Protein AF-A0A2N6BL43-F1 (afdb_monomer)

Sequence (222 aa):
MPKEDKMIKHYTSLVFAILLALLFSATPQLSNAADPIKLGAPLSTAFLYGWDAERGIKLAVEEINAAGGVNVAGEKRPFSVEVIDTRDLEPGVPVDDAIKAVEKLILQKEVDFLVGGPVRSEAALAVLDLLNKHKKVSIVTTGVLSPAYHKTIAENYDKYKYAFRISNEIVNIIVKEMMPVFEKFRNDFGLERVHIMVQDVAHARKSGEVVEKFLTKAGFTV

Foldseek 3Di:
DVVVVVVVVVVVVVVVVVVVVVVVVPDPPPPPQPEAQEEEEAAQCVDDQRVVQVVVVVVVLVVQVVVQADQDPNDHHGHDYDYDRQVVVPPPDDLVSSLVSVVCCCPVVVHQAYEADPADLVSRVVCQQVCLVSVHAYEHETHNQDPVNVVVCVVVVVRRVSYHYPDHHLLCCLPVPVVVVVVVCCVPPVQQEDDDDFDPDDVRVVSSVSNVVVSVVVRGHD

Nearest PDB structures (foldseek):
  8hic-assembly1_A  TM=7.471E-01  e=1.282E-05  Prochlorococcus marinus str. MIT 9313
  3a3k-assembly2_B  TM=6.340E-01  e=6.478E-04  Rattus norvegicus
  1t34-assembly1_B  TM=6.034E-01  e=5.342E-04  Rattus norvegicus
  8tga-assembly1_B  TM=6.242E-01  e=8.935E-04  Homo sapiens
  8h4a-assembly1_A-2  TM=3.630E-01  e=1.881E+00  Bacillus paralicheniformis

Secondary structure (DSSP, 8-state):
-HHHHHHHHHHHHHHHHHHHHHHHS-S------PPPEEEEEEE-TTSHHHHHHHHHHHHHHHHHHHTT-EEETTEEE-EEEEEEE--TTSTT--HHHHHHHHHHHHHTS--SEEEE---SHHHHHHTHHHHHHTT--EEE-S----HHHHHHHHHTHHHHTTEEE-S--HHHHIIIIIHHHHHHHHHHH---B------SSHHHHHHHHHHHHHHHHTT-B-

pLDDT: mean 89.92, std 12.26, range [44.97, 98.81]

Structure (mmCIF, N/CA/C/O backbone):
data_AF-A0A2N6BL43-F1
#
_entry.id   AF-A0A2N6BL43-F1
#
loop_
_atom_site.group_PDB
_atom_site.id
_atom_site.type_symbol
_atom_site.label_atom_id
_atom_site.label_alt_id
_atom_site.label_comp_id
_atom_site.label_asym_id
_atom_site.label_entity_id
_atom_site.label_seq_id
_atom_site.pdbx_PDB_ins_code
_atom_site.Cartn_x
_atom_site.Cartn_y
_atom_site.Cartn_z
_atom_site.occupancy
_atom_site.B_iso_or_equiv
_atom_site.auth_seq_id
_atom_site.auth_comp_id
_atom_site.auth_asym_id
_atom_site.auth_atom_id
_atom_site.pdbx_PDB_model_num
ATOM 1 N N . MET A 1 1 ? 28.516 -37.654 -72.270 1.00 54.62 1 MET A N 1
ATOM 2 C CA . MET A 1 1 ? 29.099 -37.751 -70.916 1.00 54.62 1 MET A CA 1
ATOM 3 C C . MET A 1 1 ? 29.476 -36.409 -70.272 1.00 54.62 1 MET A C 1
ATOM 5 O O . MET A 1 1 ? 28.912 -36.139 -69.228 1.00 54.62 1 MET A O 1
ATOM 9 N N . PRO A 1 2 ? 30.297 -35.488 -70.828 1.00 59.97 2 PRO A N 1
ATOM 10 C CA . PRO A 1 2 ? 30.766 -34.314 -70.054 1.00 59.97 2 PRO A CA 1
ATOM 11 C C . PRO A 1 2 ? 29.720 -33.204 -69.784 1.00 59.97 2 PRO A C 1
ATOM 13 O O . PRO A 1 2 ? 29.961 -32.317 -68.965 1.00 59.97 2 PRO A O 1
ATOM 16 N N . LYS A 1 3 ? 28.566 -33.215 -70.470 1.00 54.81 3 LYS A N 1
ATOM 17 C CA . LYS A 1 3 ? 27.464 -32.257 -70.237 1.00 54.81 3 LYS A CA 1
ATOM 18 C C . LYS A 1 3 ? 26.538 -32.673 -69.085 1.00 54.81 3 LYS A C 1
ATOM 20 O O . LYS A 1 3 ? 26.035 -31.798 -68.388 1.00 54.81 3 LYS A O 1
ATOM 25 N N . GLU A 1 4 ? 26.356 -33.973 -68.859 1.00 55.97 4 GLU A N 1
ATOM 26 C CA . GLU A 1 4 ? 25.490 -34.502 -67.792 1.00 55.97 4 GLU A CA 1
ATOM 27 C C . GLU A 1 4 ? 26.118 -34.289 -66.410 1.00 55.97 4 GLU A C 1
ATOM 29 O O . GLU A 1 4 ? 25.449 -33.799 -65.505 1.00 55.97 4 GLU A O 1
ATOM 34 N N . ASP A 1 5 ? 27.432 -34.489 -66.275 1.00 59.44 5 ASP A N 1
ATOM 35 C CA . ASP A 1 5 ? 28.148 -34.257 -65.012 1.00 59.44 5 ASP A CA 1
ATOM 36 C C . ASP A 1 5 ? 28.126 -32.788 -64.558 1.00 59.44 5 ASP A C 1
ATOM 38 O O . ASP A 1 5 ? 28.084 -32.494 -63.361 1.00 59.44 5 ASP A O 1
ATOM 42 N N . LYS A 1 6 ? 28.129 -31.834 -65.502 1.00 59.56 6 LYS A N 1
ATOM 43 C CA . LYS A 1 6 ? 27.993 -30.401 -65.182 1.00 59.56 6 LYS A CA 1
ATOM 44 C C . LYS A 1 6 ? 26.587 -30.057 -64.699 1.00 59.56 6 LYS A C 1
ATOM 46 O O . LYS A 1 6 ? 26.462 -29.259 -63.772 1.00 59.56 6 LYS A O 1
ATOM 51 N N . MET A 1 7 ? 25.562 -30.656 -65.302 1.00 65.81 7 MET A N 1
ATOM 52 C CA . MET A 1 7 ? 24.166 -30.476 -64.898 1.00 65.81 7 MET A CA 1
ATOM 53 C C . MET A 1 7 ? 23.936 -31.033 -63.490 1.00 65.81 7 MET A C 1
ATOM 55 O O . MET A 1 7 ? 23.426 -30.323 -62.629 1.00 65.81 7 MET A O 1
ATOM 59 N N . ILE A 1 8 ? 24.407 -32.252 -63.211 1.00 69.00 8 ILE A N 1
ATOM 60 C CA . ILE A 1 8 ? 24.262 -32.904 -61.899 1.00 69.00 8 ILE A CA 1
ATOM 61 C C . ILE A 1 8 ? 24.947 -32.085 -60.792 1.00 69.00 8 ILE A C 1
ATOM 63 O O . ILE A 1 8 ? 24.362 -31.897 -59.723 1.00 69.00 8 ILE A O 1
ATOM 67 N N . LYS A 1 9 ? 26.130 -31.509 -61.058 1.00 66.56 9 LYS A N 1
ATOM 68 C CA . LYS A 1 9 ? 26.819 -30.596 -60.123 1.00 66.56 9 LYS A CA 1
ATOM 69 C C . LYS A 1 9 ? 26.031 -29.309 -59.845 1.00 66.56 9 LYS A C 1
ATOM 71 O O . LYS A 1 9 ? 25.991 -28.865 -58.705 1.00 66.56 9 LYS A O 1
ATOM 76 N N . HIS A 1 10 ? 25.358 -28.738 -60.848 1.00 67.62 10 HIS A N 1
ATOM 77 C CA . HIS A 1 10 ? 24.510 -27.556 -60.643 1.00 67.62 10 HIS A CA 1
ATOM 78 C C . HIS A 1 10 ? 23.268 -27.874 -59.802 1.00 67.62 10 HIS A C 1
ATOM 80 O O . HIS A 1 10 ? 22.947 -27.112 -58.895 1.00 67.62 10 HIS A O 1
ATOM 86 N N . TYR A 1 11 ? 22.602 -29.009 -60.043 1.00 73.12 11 TYR A N 1
ATOM 87 C CA . TYR A 1 11 ? 21.436 -29.411 -59.247 1.00 73.12 11 TYR A CA 1
ATOM 88 C C . TYR A 1 11 ? 21.807 -29.762 -57.805 1.00 73.12 11 TYR A C 1
ATOM 90 O O . TYR A 1 11 ? 21.098 -29.372 -56.883 1.00 73.12 11 TYR A O 1
ATOM 98 N N . THR A 1 12 ? 22.941 -30.431 -57.586 1.00 72.88 12 THR A N 1
ATOM 99 C CA . THR A 1 12 ? 23.436 -30.728 -56.230 1.00 72.88 12 THR A CA 1
ATOM 100 C C . THR A 1 12 ? 23.848 -29.466 -55.474 1.00 72.88 12 THR A C 1
ATOM 102 O O . THR A 1 12 ? 23.489 -29.332 -54.306 1.00 72.88 12 THR A O 1
ATOM 105 N N . SER A 1 13 ? 24.498 -28.495 -56.126 1.00 71.75 13 SER A N 1
ATOM 106 C CA . SER A 1 13 ? 24.768 -27.181 -55.522 1.00 71.75 13 SER A CA 1
ATOM 107 C C . SER A 1 13 ? 23.492 -26.386 -55.224 1.00 71.75 13 SER A C 1
ATOM 109 O O . SER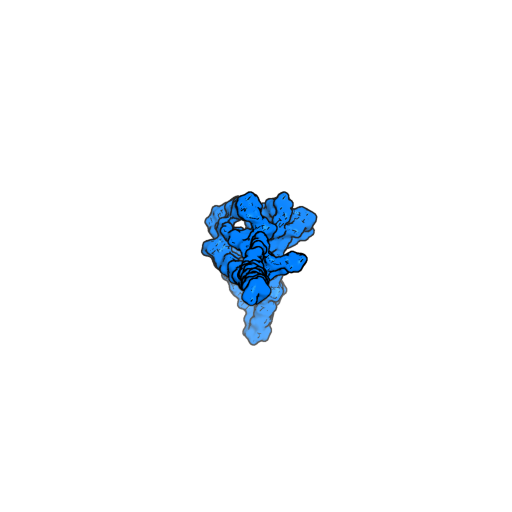 A 1 13 ? 23.419 -25.736 -54.184 1.00 71.75 13 SER A O 1
ATOM 111 N N . LEU A 1 14 ? 22.473 -26.462 -56.087 1.00 79.12 14 LEU A N 1
ATOM 112 C CA . LEU A 1 14 ? 21.192 -25.782 -55.875 1.00 79.12 14 LEU A CA 1
ATOM 113 C C . LEU A 1 14 ? 20.410 -26.399 -54.705 1.00 79.12 14 LEU A C 1
ATOM 115 O O . LEU A 1 14 ? 19.909 -25.677 -53.850 1.00 79.12 14 LEU A O 1
ATOM 119 N N . VAL A 1 15 ? 20.355 -27.731 -54.625 1.00 81.25 15 VAL A N 1
ATOM 120 C CA . VAL A 1 15 ? 19.706 -28.456 -53.520 1.00 81.25 15 VAL A CA 1
ATOM 121 C C . VAL A 1 15 ? 20.425 -28.187 -52.198 1.00 81.25 15 VAL A C 1
ATOM 123 O O . VAL A 1 15 ? 19.769 -27.952 -51.186 1.00 81.25 15 VAL A O 1
ATOM 126 N N . PHE A 1 16 ? 21.759 -28.140 -52.206 1.00 80.50 16 PHE A N 1
ATOM 127 C CA . PHE A 1 16 ? 22.542 -27.799 -51.020 1.00 80.50 16 PHE A CA 1
ATOM 128 C C . PHE A 1 16 ? 22.308 -26.349 -50.570 1.00 80.50 16 PHE A C 1
ATOM 130 O O . PHE A 1 16 ? 22.139 -26.103 -49.380 1.00 80.50 16 PHE A O 1
ATOM 137 N N . ALA A 1 17 ? 22.214 -25.396 -51.504 1.00 79.12 17 ALA A N 1
ATOM 138 C CA . ALA A 1 17 ? 21.896 -24.001 -51.194 1.00 79.12 17 ALA A CA 1
ATOM 139 C C . ALA A 1 17 ? 20.477 -23.832 -50.621 1.00 79.12 17 ALA A C 1
ATOM 141 O O . ALA A 1 17 ? 20.283 -23.065 -49.679 1.00 79.12 17 ALA A O 1
ATOM 142 N N . ILE A 1 18 ? 19.497 -24.580 -51.139 1.00 79.06 18 ILE A N 1
ATOM 143 C CA . ILE A 1 18 ? 1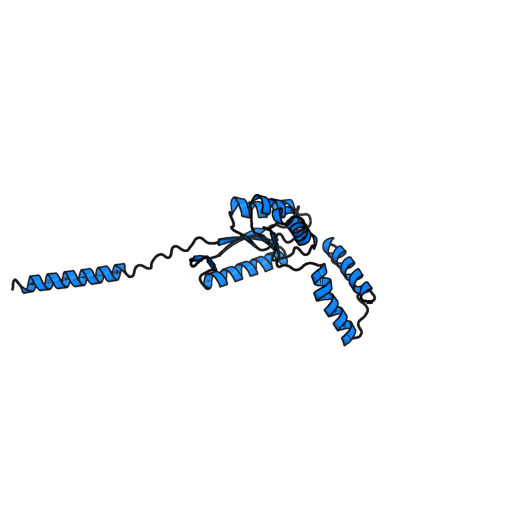8.117 -24.573 -50.631 1.00 79.06 18 ILE A CA 1
ATOM 144 C C . ILE A 1 18 ? 18.046 -25.198 -49.229 1.00 79.06 18 ILE A C 1
ATOM 146 O O . ILE A 1 18 ? 17.405 -24.632 -48.346 1.00 79.06 18 ILE A O 1
ATOM 150 N N . LEU A 1 19 ? 18.746 -26.312 -48.988 1.00 77.69 19 LEU A N 1
ATOM 151 C CA . LEU A 1 19 ? 18.851 -26.930 -47.659 1.00 77.69 19 LEU A CA 1
ATOM 152 C C . LEU A 1 19 ? 19.526 -26.000 -46.642 1.00 77.69 19 LEU A C 1
ATOM 154 O O . LEU A 1 19 ? 19.064 -25.899 -45.508 1.00 77.69 19 LEU A O 1
ATOM 158 N N . LEU A 1 20 ? 20.572 -25.276 -47.04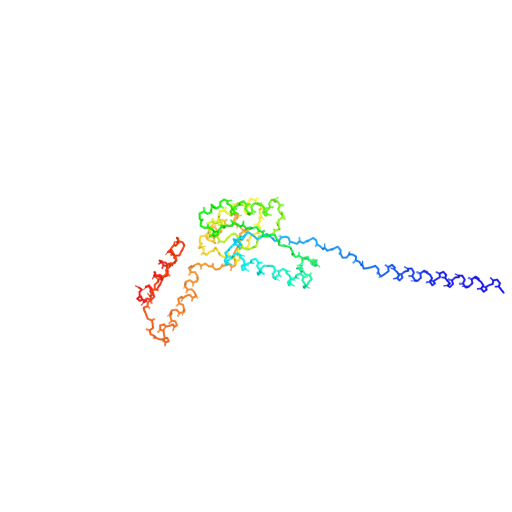9 1.00 75.75 20 LEU A N 1
ATOM 159 C CA . LEU A 1 20 ? 21.257 -24.306 -46.191 1.00 75.75 20 LEU A CA 1
ATOM 160 C C . LEU A 1 20 ? 20.372 -23.084 -45.879 1.00 75.75 20 LEU A C 1
ATOM 162 O O . LEU A 1 20 ? 20.377 -22.594 -44.752 1.00 75.75 20 LEU A O 1
ATOM 166 N N . ALA A 1 21 ? 19.569 -22.624 -46.845 1.00 70.88 21 ALA A N 1
ATOM 167 C CA . ALA A 1 21 ? 18.606 -21.538 -46.654 1.00 70.88 21 ALA A CA 1
ATOM 168 C C . ALA A 1 21 ? 17.437 -21.942 -45.735 1.00 70.88 21 ALA A C 1
ATOM 170 O O . ALA A 1 21 ? 17.000 -21.137 -44.910 1.00 70.88 21 ALA A O 1
ATOM 171 N N . LEU A 1 22 ? 16.974 -23.195 -45.823 1.00 69.69 22 LEU A N 1
ATOM 172 C CA . LEU A 1 22 ? 15.972 -23.777 -44.919 1.00 69.69 22 LEU A CA 1
ATOM 173 C C . LEU A 1 22 ? 16.509 -23.948 -43.487 1.00 69.69 22 LEU A C 1
ATOM 175 O O . LEU A 1 22 ? 15.779 -23.720 -42.528 1.00 69.69 22 LEU A O 1
ATOM 179 N N . LEU A 1 23 ? 17.797 -24.274 -43.327 1.00 65.69 23 LEU A N 1
ATOM 180 C CA . LEU A 1 23 ? 18.467 -24.326 -42.019 1.00 65.69 23 LEU A CA 1
ATOM 181 C C . LEU A 1 23 ? 18.626 -22.936 -41.377 1.00 65.69 23 LEU A C 1
ATOM 183 O O . LEU A 1 23 ? 18.531 -22.817 -40.158 1.00 65.69 23 LEU A O 1
ATOM 187 N N . PHE A 1 24 ? 18.813 -21.878 -42.175 1.00 60.72 24 PHE A N 1
ATOM 188 C CA . PHE A 1 24 ? 18.911 -20.495 -41.682 1.00 60.72 24 PHE A CA 1
ATOM 189 C C . PHE A 1 24 ? 17.562 -19.834 -41.371 1.00 60.72 24 PHE A C 1
ATOM 191 O O . PHE A 1 24 ? 17.527 -18.874 -40.608 1.00 60.72 24 PHE A O 1
ATOM 198 N N . SER A 1 25 ? 16.460 -20.334 -41.935 1.00 58.75 25 SER A N 1
ATOM 199 C CA . SER A 1 25 ? 15.101 -19.841 -41.652 1.00 58.75 25 SER A CA 1
ATOM 200 C C . SER A 1 25 ? 14.417 -20.579 -40.492 1.00 58.75 25 SER A C 1
ATOM 202 O O . SER A 1 25 ? 13.335 -20.181 -40.067 1.00 58.75 25 SER A O 1
ATOM 204 N N . ALA A 1 26 ? 15.069 -21.610 -39.945 1.00 56.22 26 ALA A N 1
ATOM 205 C CA . ALA A 1 26 ? 14.620 -22.374 -38.783 1.00 56.22 26 ALA A CA 1
ATOM 206 C C . ALA A 1 26 ? 15.410 -22.058 -37.500 1.00 56.22 26 ALA A C 1
ATOM 208 O O . ALA A 1 26 ? 15.264 -22.769 -36.504 1.00 56.22 26 ALA A O 1
ATOM 209 N N . THR A 1 27 ? 16.243 -21.011 -37.485 1.00 58.19 27 THR A N 1
ATOM 210 C CA . THR A 1 27 ? 16.754 -20.498 -36.213 1.00 58.1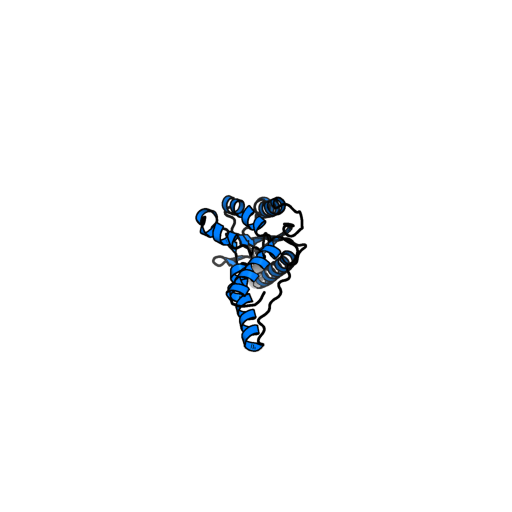9 27 THR A CA 1
ATOM 211 C C . THR A 1 27 ? 15.563 -19.917 -35.452 1.00 58.19 27 THR A C 1
ATOM 213 O O . THR A 1 27 ? 14.904 -19.011 -35.969 1.00 58.19 27 THR A O 1
ATOM 216 N N . PRO A 1 28 ? 15.223 -20.422 -34.249 1.00 54.62 28 PRO A N 1
ATOM 217 C CA . PRO A 1 28 ? 14.288 -19.711 -33.403 1.00 54.62 28 PRO A CA 1
ATOM 218 C C . PRO A 1 28 ? 14.921 -18.345 -33.194 1.00 54.62 28 PRO A C 1
ATOM 220 O O . PRO A 1 28 ? 16.018 -18.233 -32.644 1.00 54.62 28 PRO A O 1
ATOM 223 N N . GLN A 1 29 ? 14.275 -17.320 -33.741 1.00 53.56 29 GLN A N 1
ATOM 224 C CA . GLN A 1 29 ? 14.634 -15.943 -33.485 1.00 53.56 29 GLN A CA 1
ATOM 225 C C . GLN A 1 29 ? 14.678 -15.855 -31.965 1.00 53.56 29 GLN A C 1
ATOM 227 O O . GLN A 1 29 ? 13.653 -16.085 -31.318 1.00 53.56 29 GLN A O 1
ATOM 232 N N . LEU A 1 30 ? 15.874 -15.669 -31.389 1.00 44.97 30 LEU A N 1
ATOM 233 C CA . LEU A 1 30 ? 15.986 -15.334 -29.981 1.00 44.97 30 LEU A CA 1
ATOM 234 C C . LEU A 1 30 ? 15.177 -14.052 -29.854 1.00 44.97 30 LEU A C 1
ATOM 236 O O . LEU A 1 30 ? 15.641 -12.969 -30.203 1.00 44.97 30 LEU A O 1
ATOM 240 N N . SER A 1 31 ? 13.919 -14.199 -29.451 1.00 49.97 31 SER A N 1
ATOM 241 C CA . SER A 1 31 ? 13.145 -13.118 -28.898 1.00 49.97 31 SER A CA 1
ATOM 242 C C . SER A 1 31 ? 14.002 -12.661 -27.738 1.00 49.97 31 SER A C 1
ATOM 244 O O . SER A 1 31 ? 14.060 -13.357 -26.725 1.00 49.97 31 SER A O 1
ATOM 246 N N . ASN A 1 32 ? 14.740 -11.561 -27.915 1.00 54.66 32 ASN A N 1
ATOM 247 C CA . ASN A 1 32 ? 15.266 -10.812 -26.789 1.00 54.66 32 ASN A CA 1
ATOM 248 C C . ASN A 1 32 ? 14.053 -10.604 -25.893 1.00 54.66 32 ASN A C 1
ATOM 250 O O . ASN A 1 32 ? 13.141 -9.865 -26.261 1.00 54.66 32 ASN A O 1
ATOM 254 N N . ALA A 1 33 ? 13.967 -11.370 -24.807 1.00 63.06 33 ALA A N 1
ATOM 255 C CA . ALA A 1 33 ? 12.924 -11.170 -23.828 1.00 63.06 33 ALA A CA 1
ATOM 256 C C . ALA A 1 33 ? 13.109 -9.726 -23.375 1.00 63.06 33 ALA A C 1
ATOM 258 O O . ALA A 1 33 ? 14.173 -9.388 -22.855 1.00 63.06 33 ALA A O 1
ATOM 259 N N . ALA A 1 34 ? 12.142 -8.872 -23.705 1.00 77.56 34 ALA A N 1
ATOM 260 C CA . ALA A 1 34 ? 12.219 -7.466 -23.367 1.00 77.56 34 ALA A CA 1
ATOM 261 C C . ALA A 1 34 ? 12.476 -7.337 -21.865 1.00 77.56 34 ALA A C 1
ATOM 263 O O . ALA A 1 34 ? 11.920 -8.116 -21.080 1.00 77.56 34 ALA A O 1
ATOM 264 N N . ASP A 1 35 ? 13.320 -6.381 -21.472 1.00 89.38 35 ASP A N 1
ATOM 265 C CA . ASP A 1 35 ? 13.693 -6.222 -20.070 1.00 89.38 35 ASP A CA 1
ATOM 266 C C . ASP A 1 35 ? 12.424 -6.124 -19.211 1.00 89.38 35 ASP A C 1
ATOM 268 O O . ASP A 1 35 ? 11.501 -5.372 -19.563 1.00 89.38 35 ASP A O 1
ATOM 272 N N . PRO A 1 36 ? 12.328 -6.876 -18.103 1.00 95.38 36 PRO A N 1
ATOM 273 C CA . PRO A 1 36 ? 11.130 -6.872 -17.287 1.00 95.38 36 PRO A CA 1
ATOM 274 C C . PRO A 1 36 ? 10.897 -5.492 -16.680 1.00 95.38 36 PRO A C 1
ATOM 276 O O . PRO A 1 36 ? 11.838 -4.778 -16.333 1.00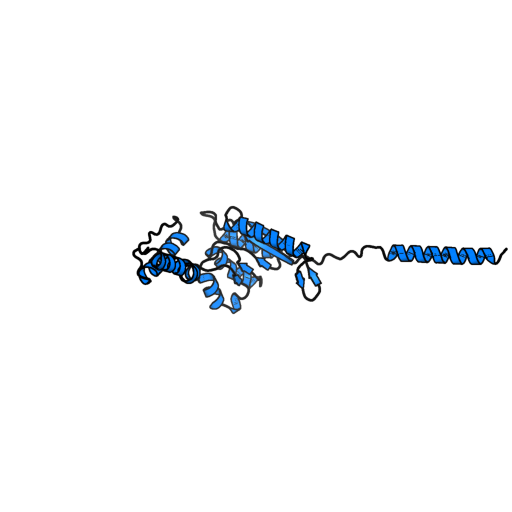 95.38 36 PRO A O 1
ATOM 279 N N . ILE A 1 37 ? 9.628 -5.132 -16.517 1.00 98.06 37 ILE A N 1
ATOM 280 C CA . ILE A 1 37 ? 9.241 -4.017 -15.657 1.00 98.06 37 ILE A CA 1
ATOM 281 C C . ILE A 1 37 ? 9.294 -4.529 -14.216 1.00 98.06 37 ILE A C 1
ATOM 283 O O . ILE A 1 37 ? 8.566 -5.453 -13.842 1.00 98.06 37 ILE A O 1
ATOM 287 N N . LYS A 1 38 ? 10.170 -3.945 -13.403 1.00 98.50 38 LYS A N 1
ATOM 288 C CA . LYS A 1 38 ? 10.423 -4.372 -12.028 1.00 98.50 38 LYS A CA 1
ATOM 289 C C . LYS A 1 38 ? 9.419 -3.728 -11.076 1.00 98.50 38 LYS A C 1
ATOM 291 O O . LYS A 1 38 ? 9.381 -2.509 -10.922 1.00 98.50 38 LYS A O 1
ATOM 296 N N . LEU A 1 39 ? 8.638 -4.546 -10.388 1.00 98.81 39 LEU A N 1
ATOM 297 C CA . LEU A 1 39 ? 7.721 -4.132 -9.333 1.00 98.81 39 LEU A CA 1
ATOM 298 C C . LEU A 1 39 ? 8.380 -4.363 -7.973 1.00 98.81 39 LEU A C 1
ATOM 300 O O . LEU A 1 39 ? 8.828 -5.468 -7.678 1.00 98.81 39 LEU A O 1
ATOM 304 N N . GLY A 1 40 ? 8.432 -3.336 -7.132 1.00 98.75 40 GLY A N 1
ATOM 305 C CA . GLY A 1 40 ? 8.824 -3.471 -5.734 1.00 98.75 40 GLY A CA 1
ATOM 306 C C . GLY A 1 40 ? 7.608 -3.591 -4.831 1.00 98.75 40 GLY A C 1
ATOM 307 O O . GLY A 1 40 ? 6.691 -2.777 -4.921 1.00 98.75 40 GLY A O 1
ATOM 308 N N . ALA A 1 41 ? 7.625 -4.572 -3.938 1.00 98.62 41 ALA A N 1
ATOM 309 C CA . ALA A 1 41 ? 6.549 -4.845 -2.999 1.00 98.62 41 ALA A CA 1
ATOM 310 C C . ALA A 1 41 ? 7.063 -4.750 -1.551 1.00 98.62 41 ALA A C 1
ATOM 312 O O . ALA A 1 41 ? 7.533 -5.746 -0.994 1.00 98.62 41 ALA A O 1
ATOM 313 N N . PRO A 1 42 ? 7.016 -3.553 -0.935 1.00 98.19 42 PRO A N 1
ATOM 314 C CA . PRO A 1 42 ? 7.313 -3.380 0.482 1.00 98.19 42 PRO A CA 1
ATOM 315 C C . PRO A 1 42 ? 6.100 -3.852 1.296 1.00 98.19 42 PRO A C 1
ATOM 317 O O . PRO A 1 42 ? 5.077 -3.168 1.347 1.00 98.19 42 PRO A O 1
ATOM 320 N N . LEU A 1 43 ? 6.186 -5.041 1.889 1.00 97.88 43 LEU A N 1
ATOM 321 C CA . LEU A 1 43 ? 5.059 -5.733 2.530 1.00 97.88 43 LEU A CA 1
ATOM 322 C C . LEU A 1 43 ? 5.459 -6.260 3.904 1.00 97.88 43 LEU A C 1
ATOM 324 O O . LEU A 1 43 ? 6.591 -6.685 4.068 1.00 97.88 43 LEU A O 1
ATOM 328 N N . SER A 1 44 ? 4.539 -6.328 4.870 1.00 95.69 44 SER A N 1
ATOM 329 C CA . SER A 1 44 ? 4.825 -6.978 6.158 1.00 95.69 44 SER A CA 1
ATOM 330 C C . SER A 1 44 ? 4.528 -8.478 6.073 1.00 95.69 44 SER A C 1
ATOM 332 O O . SER A 1 44 ? 3.437 -8.932 6.420 1.00 95.69 44 SER A O 1
ATOM 334 N N . THR A 1 45 ? 5.483 -9.249 5.549 1.00 96.38 45 THR A N 1
ATOM 335 C CA . THR A 1 45 ? 5.244 -10.623 5.051 1.00 96.38 45 THR A CA 1
ATOM 336 C C . THR A 1 45 ? 4.867 -11.642 6.133 1.00 96.38 45 THR A C 1
ATOM 338 O O . THR A 1 45 ? 4.298 -12.689 5.831 1.00 96.38 45 THR A O 1
ATOM 341 N N . ALA A 1 46 ? 5.092 -11.320 7.409 1.00 94.38 46 ALA A N 1
ATOM 342 C CA . ALA A 1 46 ? 4.664 -12.141 8.541 1.00 94.38 46 ALA A CA 1
ATOM 343 C C . ALA A 1 46 ? 3.159 -12.025 8.882 1.00 94.38 46 ALA A C 1
ATOM 345 O O . ALA A 1 46 ? 2.650 -12.819 9.674 1.00 94.38 46 ALA A O 1
ATOM 346 N N . PHE A 1 47 ? 2.427 -11.065 8.304 1.00 93.19 47 PHE A N 1
ATOM 347 C CA . PHE A 1 47 ? 1.033 -10.761 8.656 1.00 93.19 47 PHE A CA 1
ATOM 348 C C . PHE A 1 47 ? 0.096 -10.879 7.461 1.00 93.19 47 PHE A C 1
ATOM 350 O O . PHE A 1 47 ? 0.539 -10.761 6.320 1.00 93.19 47 PHE A O 1
ATOM 357 N N . LEU A 1 48 ? -1.205 -11.062 7.748 1.00 92.38 48 LEU A N 1
ATOM 358 C CA . LEU A 1 48 ? -2.269 -11.262 6.753 1.00 92.38 48 LEU A CA 1
ATOM 359 C C . LEU A 1 48 ? -2.108 -10.334 5.552 1.00 92.38 48 LEU A C 1
ATOM 361 O O . LEU A 1 48 ? -1.821 -10.833 4.476 1.00 92.38 48 LEU A O 1
ATOM 365 N N . TYR A 1 49 ? -2.158 -9.022 5.796 1.00 91.25 49 TYR A N 1
ATOM 366 C CA . TYR A 1 49 ? -2.071 -7.964 4.785 1.00 91.25 49 TYR A CA 1
ATOM 367 C C . TYR A 1 49 ? -0.790 -7.952 3.933 1.00 91.25 49 TYR A C 1
ATOM 369 O O . TYR A 1 49 ? -0.723 -7.217 2.946 1.00 91.25 49 TYR A O 1
ATOM 377 N N . GLY A 1 50 ? 0.263 -8.654 4.358 1.00 95.56 50 GLY A N 1
ATOM 378 C CA . GLY A 1 50 ? 1.516 -8.760 3.620 1.00 95.56 50 GLY A CA 1
ATOM 379 C C . GLY A 1 50 ? 1.593 -10.045 2.809 1.00 95.56 50 GLY A C 1
ATOM 380 O O . GLY A 1 50 ? 1.830 -9.983 1.604 1.00 95.56 50 GLY A O 1
ATOM 381 N N . TRP A 1 51 ? 1.382 -11.208 3.434 1.00 96.38 51 TRP A N 1
ATOM 382 C CA . TRP A 1 51 ? 1.490 -12.477 2.707 1.00 96.38 51 TRP A CA 1
ATOM 383 C C . TRP A 1 51 ? 0.337 -12.702 1.723 1.00 96.38 51 TRP A C 1
ATOM 385 O O . TRP A 1 51 ? 0.531 -13.400 0.726 1.00 96.38 51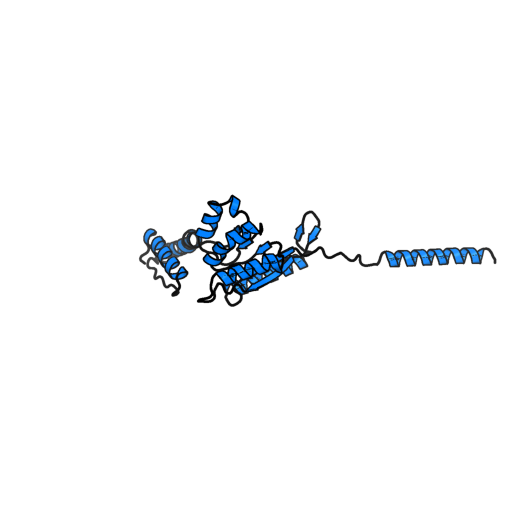 TRP A O 1
ATOM 395 N N . ASP A 1 52 ? -0.853 -12.138 1.962 1.00 96.62 52 ASP A N 1
ATOM 396 C CA . ASP A 1 52 ? -1.967 -12.220 1.012 1.00 96.62 52 ASP A CA 1
ATOM 397 C C . ASP A 1 52 ? -1.693 -11.374 -0.240 1.00 96.62 52 ASP A C 1
ATOM 399 O O . ASP A 1 52 ? -1.811 -11.868 -1.364 1.00 96.62 52 ASP A O 1
ATOM 403 N N . ALA A 1 53 ? -1.216 -10.146 -0.044 1.00 97.00 53 ALA A N 1
ATOM 404 C CA . ALA A 1 53 ? -0.840 -9.208 -1.081 1.00 97.00 53 ALA A CA 1
ATOM 405 C C . ALA A 1 53 ? 0.339 -9.738 -1.896 1.00 97.00 53 ALA A C 1
ATOM 407 O O . ALA A 1 53 ? 0.300 -9.683 -3.121 1.00 97.00 53 ALA A O 1
ATOM 408 N N . GLU A 1 54 ? 1.355 -10.317 -1.247 1.00 98.06 54 GLU A N 1
ATOM 409 C CA . GLU A 1 54 ? 2.483 -10.945 -1.937 1.00 98.06 54 GLU A CA 1
ATOM 410 C C . GLU A 1 54 ? 2.008 -12.044 -2.894 1.00 98.06 54 GLU A C 1
ATOM 412 O O . GLU A 1 54 ? 2.399 -12.065 -4.063 1.00 98.06 54 GLU A O 1
ATOM 417 N N . ARG A 1 55 ? 1.149 -12.948 -2.411 1.00 98.38 55 ARG A N 1
ATOM 418 C CA . ARG A 1 55 ? 0.608 -14.044 -3.225 1.00 98.38 55 ARG A CA 1
ATOM 419 C C . ARG A 1 55 ? -0.251 -13.519 -4.369 1.00 98.38 55 ARG A C 1
ATOM 421 O O . ARG A 1 55 ? -0.097 -13.992 -5.489 1.00 98.38 55 ARG A O 1
ATOM 428 N N . GLY A 1 56 ? -1.107 -12.530 -4.107 1.00 98.19 56 GLY A N 1
ATOM 429 C CA . GLY A 1 56 ? -1.946 -11.905 -5.130 1.00 98.19 56 GLY A CA 1
ATOM 430 C C . GLY A 1 56 ? -1.128 -11.203 -6.216 1.00 98.19 56 GLY A C 1
ATOM 431 O O . GLY A 1 56 ? -1.395 -11.389 -7.400 1.00 98.19 56 GLY A O 1
ATOM 432 N N . ILE A 1 57 ? -0.090 -10.453 -5.832 1.00 98.31 57 ILE A N 1
ATOM 433 C CA . ILE A 1 57 ? 0.822 -9.789 -6.774 1.00 98.31 57 ILE A CA 1
ATOM 434 C C . ILE A 1 57 ? 1.547 -10.830 -7.632 1.00 98.31 57 ILE A C 1
ATOM 436 O O . ILE A 1 57 ? 1.588 -10.687 -8.853 1.00 98.31 57 ILE A O 1
ATOM 440 N N . LYS A 1 58 ? 2.099 -11.883 -7.017 1.00 98.56 58 LYS A N 1
ATOM 441 C CA . LYS A 1 58 ? 2.804 -12.948 -7.744 1.00 98.56 58 LYS A CA 1
ATOM 442 C C . LYS A 1 58 ? 1.886 -13.680 -8.719 1.00 98.56 58 LYS A C 1
ATOM 444 O O . LYS A 1 58 ? 2.260 -13.818 -9.877 1.00 98.56 58 LYS A O 1
ATOM 449 N N . LEU A 1 59 ? 0.678 -14.051 -8.290 1.00 98.75 59 LEU A N 1
ATOM 450 C CA . LEU A 1 59 ? -0.315 -14.690 -9.154 1.00 98.75 59 LEU A CA 1
ATOM 451 C C . LEU A 1 59 ? -0.667 -13.805 -10.359 1.00 98.75 59 LEU A C 1
ATOM 453 O O . LEU A 1 59 ? -0.619 -14.266 -11.494 1.00 98.75 59 LEU A O 1
ATOM 457 N N . ALA A 1 60 ? -0.941 -12.517 -10.133 1.00 98.44 60 ALA A N 1
ATOM 458 C CA . ALA A 1 60 ? -1.246 -11.590 -11.221 1.00 98.44 60 ALA A CA 1
ATOM 459 C C . ALA A 1 60 ? -0.066 -11.438 -12.198 1.00 98.44 60 ALA A C 1
ATOM 461 O O . ALA A 1 60 ? -0.263 -11.403 -13.411 1.00 98.44 60 ALA A O 1
ATOM 462 N N . VAL A 1 61 ? 1.169 -11.371 -11.691 1.00 98.44 61 VAL A N 1
ATOM 463 C CA . VAL A 1 61 ? 2.376 -11.333 -12.531 1.00 98.44 61 VAL A CA 1
ATOM 464 C C . VAL A 1 61 ? 2.529 -12.614 -13.347 1.00 98.44 61 VAL A C 1
ATOM 466 O O . VAL A 1 61 ? 2.826 -12.527 -14.537 1.00 98.44 61 VAL A O 1
ATOM 469 N N . GLU A 1 62 ? 2.302 -13.783 -12.750 1.00 98.44 62 GLU A N 1
ATOM 470 C CA . GLU A 1 62 ? 2.335 -15.070 -13.449 1.00 98.44 62 GLU A CA 1
ATOM 471 C C . GLU A 1 62 ? 1.308 -15.119 -14.587 1.00 98.44 62 GLU A C 1
ATOM 473 O O . GLU A 1 62 ? 1.675 -15.417 -15.723 1.00 98.44 62 GLU A O 1
ATOM 478 N N . GLU A 1 63 ? 0.052 -14.752 -14.321 1.00 98.62 63 GLU A N 1
ATOM 479 C CA . GLU A 1 63 ? -1.021 -14.731 -15.322 1.00 98.62 63 GLU A CA 1
ATOM 480 C C . GLU A 1 63 ? -0.746 -13.726 -16.452 1.00 98.62 63 GLU A C 1
ATOM 482 O O . GLU A 1 63 ? -0.878 -14.059 -17.634 1.00 98.62 63 GLU A O 1
ATOM 487 N N . ILE A 1 64 ? -0.307 -12.506 -16.116 1.00 98.19 64 ILE A N 1
ATOM 488 C CA . ILE A 1 64 ? 0.030 -11.471 -17.106 1.00 98.19 64 ILE A CA 1
ATOM 489 C C . ILE A 1 64 ? 1.203 -11.921 -17.978 1.00 98.19 64 ILE A C 1
ATOM 491 O O . ILE A 1 64 ? 1.158 -11.773 -19.202 1.00 98.19 64 ILE A O 1
ATOM 495 N N . ASN A 1 65 ? 2.251 -12.483 -17.376 1.00 97.88 65 ASN A N 1
ATOM 496 C CA . ASN A 1 65 ? 3.420 -12.959 -18.109 1.00 97.88 65 ASN A CA 1
ATOM 497 C C . ASN A 1 65 ? 3.080 -14.170 -18.990 1.00 97.88 65 ASN A C 1
ATOM 499 O O . ASN A 1 65 ? 3.535 -14.225 -20.132 1.00 97.88 65 ASN A O 1
ATOM 503 N N . ALA A 1 66 ? 2.237 -15.094 -18.515 1.00 97.19 66 ALA A N 1
ATOM 504 C CA . ALA A 1 66 ? 1.738 -16.220 -19.306 1.00 97.19 66 ALA A CA 1
ATOM 505 C C . ALA A 1 66 ? 0.901 -15.759 -20.515 1.00 97.19 66 ALA A C 1
ATOM 507 O O . ALA A 1 66 ? 0.963 -16.374 -21.578 1.00 97.19 66 ALA A O 1
ATOM 508 N N . ALA A 1 67 ? 0.192 -14.631 -20.396 1.00 96.69 67 ALA A N 1
ATOM 509 C CA . ALA A 1 67 ? -0.499 -13.961 -21.502 1.00 96.69 67 ALA A CA 1
ATOM 510 C C . ALA A 1 67 ? 0.437 -13.140 -22.425 1.00 96.69 67 ALA A C 1
ATOM 512 O O . ALA A 1 67 ? -0.021 -12.340 -23.249 1.00 96.69 67 ALA A O 1
ATOM 513 N N . GLY A 1 68 ? 1.755 -13.320 -22.297 1.00 93.19 68 GLY A N 1
ATOM 514 C CA . GLY A 1 68 ? 2.773 -12.657 -23.106 1.00 93.19 68 GLY A CA 1
ATOM 515 C C . GLY A 1 68 ? 3.203 -11.287 -22.583 1.00 93.19 68 GLY A C 1
ATOM 516 O O . GLY A 1 68 ? 3.865 -10.558 -23.311 1.00 93.19 68 GLY A O 1
ATOM 517 N N . GLY A 1 69 ? 2.834 -10.907 -21.358 1.00 95.69 69 GLY A N 1
ATOM 518 C CA . GLY A 1 69 ? 3.244 -9.652 -20.730 1.00 95.69 69 GLY A CA 1
ATOM 519 C C . GLY A 1 69 ? 2.379 -8.439 -21.090 1.00 95.69 69 GLY A C 1
ATOM 520 O O . GLY A 1 69 ? 1.433 -8.493 -21.894 1.00 95.69 69 GLY A O 1
ATOM 521 N N . VAL A 1 70 ? 2.715 -7.302 -20.481 1.00 96.25 70 VAL A N 1
ATOM 522 C CA . VAL A 1 70 ? 2.029 -6.025 -20.698 1.00 96.25 70 VAL A CA 1
ATOM 523 C C . VAL A 1 70 ? 2.467 -5.395 -22.021 1.00 96.25 70 VAL A C 1
ATOM 525 O O . VAL A 1 70 ? 3.632 -5.454 -22.401 1.00 96.25 70 VAL A O 1
ATOM 528 N N . ASN A 1 71 ? 1.519 -4.801 -22.749 1.00 94.69 71 ASN A N 1
ATOM 529 C CA . ASN A 1 71 ? 1.814 -4.055 -23.970 1.00 94.69 71 ASN A CA 1
ATOM 530 C C . ASN A 1 71 ? 2.237 -2.622 -23.617 1.00 94.69 71 ASN A C 1
ATOM 532 O O . ASN A 1 71 ? 1.427 -1.842 -23.119 1.00 94.69 71 ASN A O 1
ATOM 536 N N . VAL A 1 72 ? 3.485 -2.276 -23.911 1.00 94.88 72 VAL A N 1
ATOM 537 C CA . VAL A 1 72 ? 4.050 -0.936 -23.761 1.00 94.88 72 VAL A CA 1
ATOM 538 C C . VAL A 1 72 ? 4.381 -0.414 -25.152 1.00 94.88 72 VAL A C 1
ATOM 540 O O . VAL A 1 72 ? 5.374 -0.804 -25.752 1.00 94.88 72 VAL A O 1
ATOM 543 N N . ALA A 1 73 ? 3.520 0.459 -25.682 1.00 93.06 73 ALA A N 1
ATOM 544 C CA . ALA A 1 73 ? 3.701 1.091 -26.994 1.00 93.06 73 ALA A CA 1
ATOM 545 C C . ALA A 1 73 ? 3.943 0.107 -28.167 1.00 93.06 73 ALA A C 1
ATOM 547 O O . ALA A 1 73 ? 4.653 0.430 -29.114 1.00 93.06 73 ALA A O 1
ATOM 548 N N . GLY A 1 74 ? 3.331 -1.080 -28.125 1.00 92.06 74 GLY A N 1
ATOM 549 C CA . GLY A 1 74 ? 3.468 -2.126 -29.144 1.00 92.06 74 GLY A CA 1
ATOM 550 C C . GLY A 1 74 ? 4.461 -3.229 -28.774 1.00 92.06 74 GLY A C 1
ATOM 551 O O . GLY A 1 74 ? 4.449 -4.282 -29.407 1.00 92.06 74 GLY A O 1
ATOM 552 N N . GLU A 1 75 ? 5.274 -3.030 -27.736 1.00 92.62 75 GLU A N 1
ATOM 553 C CA . GLU A 1 75 ? 6.230 -4.016 -27.240 1.00 92.62 75 GLU A CA 1
ATOM 554 C C . GLU A 1 75 ? 5.665 -4.774 -26.037 1.00 92.62 75 GLU A C 1
ATOM 556 O O . GLU A 1 75 ? 5.137 -4.192 -25.088 1.00 92.62 75 GLU A O 1
ATOM 561 N N . LYS A 1 76 ? 5.778 -6.100 -26.065 1.00 94.31 76 LYS A N 1
ATOM 562 C CA . LYS A 1 76 ? 5.365 -6.967 -24.965 1.00 94.31 76 LYS A CA 1
ATOM 563 C C . LYS A 1 76 ? 6.488 -7.092 -23.942 1.00 94.31 76 LYS A C 1
ATOM 565 O O . LYS A 1 76 ? 7.544 -7.630 -24.255 1.00 94.31 76 LYS A O 1
ATOM 570 N N . ARG A 1 77 ? 6.247 -6.615 -22.719 1.00 96.31 77 ARG A N 1
ATOM 571 C CA . ARG A 1 77 ? 7.214 -6.659 -21.613 1.00 96.31 77 ARG A CA 1
ATOM 572 C C . ARG A 1 77 ? 6.678 -7.491 -20.447 1.00 96.31 77 ARG A C 1
ATOM 574 O O . ARG A 1 77 ? 5.525 -7.296 -20.056 1.00 96.31 77 ARG A O 1
ATOM 581 N N . PRO A 1 78 ? 7.472 -8.408 -19.874 1.00 97.44 78 PRO A N 1
ATOM 582 C CA . PRO A 1 78 ? 7.075 -9.122 -18.668 1.00 97.44 78 PRO A CA 1
ATOM 583 C C . PRO A 1 78 ? 7.188 -8.221 -17.430 1.00 97.44 78 PRO A C 1
ATOM 585 O O . PRO A 1 78 ? 7.911 -7.224 -17.430 1.00 97.44 78 PRO A O 1
ATOM 588 N N . PHE A 1 79 ? 6.512 -8.597 -16.349 1.00 98.38 79 PHE A N 1
ATOM 589 C CA . PHE A 1 79 ? 6.776 -8.071 -15.010 1.00 98.38 79 PHE A CA 1
ATOM 590 C C . PHE A 1 79 ? 7.729 -8.989 -14.238 1.00 98.38 79 PHE A C 1
ATOM 592 O O . PHE A 1 79 ? 7.698 -10.210 -14.397 1.00 98.38 79 PHE A O 1
ATOM 599 N N . SER A 1 80 ? 8.520 -8.412 -13.338 1.00 98.31 80 SER A N 1
ATOM 600 C CA . SER A 1 80 ? 9.209 -9.136 -12.262 1.00 98.31 80 SER A CA 1
ATOM 601 C C . SER A 1 80 ? 8.895 -8.484 -10.918 1.00 98.31 80 SER A C 1
ATOM 603 O O . SER A 1 80 ? 8.636 -7.285 -10.870 1.00 98.31 80 SER A O 1
ATOM 605 N N . VAL A 1 81 ? 8.929 -9.244 -9.821 1.00 98.56 81 VAL A N 1
ATOM 606 C CA . VAL A 1 81 ? 8.545 -8.744 -8.489 1.00 98.56 81 VAL A CA 1
ATOM 607 C C . VAL A 1 81 ? 9.682 -8.933 -7.491 1.00 98.56 81 VAL A C 1
ATOM 609 O O . VAL A 1 81 ? 10.176 -10.042 -7.308 1.00 98.56 81 VAL A O 1
ATOM 612 N N . GLU A 1 82 ? 10.046 -7.853 -6.807 1.00 98.62 82 GLU A N 1
ATOM 613 C CA . GLU A 1 82 ? 10.988 -7.824 -5.690 1.00 98.62 82 GLU A CA 1
ATOM 614 C C . GLU A 1 82 ? 10.221 -7.509 -4.406 1.00 98.62 82 GLU A C 1
ATOM 616 O O . GLU A 1 82 ? 9.763 -6.386 -4.199 1.00 98.62 82 GLU A O 1
ATOM 621 N N . VAL A 1 83 ? 10.072 -8.504 -3.534 1.00 98.56 83 VAL A N 1
ATOM 622 C CA . VAL A 1 83 ? 9.415 -8.338 -2.232 1.00 98.56 83 VAL A CA 1
ATOM 623 C C . VAL A 1 83 ? 10.474 -8.019 -1.181 1.00 98.56 83 VAL A C 1
ATOM 625 O O . VAL A 1 83 ? 11.506 -8.689 -1.117 1.00 98.56 83 VAL A O 1
ATOM 628 N N . ILE A 1 84 ? 10.225 -7.011 -0.344 1.00 98.56 84 ILE A N 1
ATOM 629 C CA . ILE A 1 84 ? 11.032 -6.752 0.854 1.00 98.56 84 ILE A CA 1
ATOM 630 C C . ILE A 1 84 ? 10.104 -6.649 2.054 1.00 98.56 84 ILE A C 1
ATOM 632 O O . ILE A 1 84 ? 9.141 -5.881 2.028 1.00 98.56 84 ILE A O 1
ATOM 636 N N . ASP A 1 85 ? 10.434 -7.401 3.105 1.00 98.00 85 ASP A N 1
ATOM 637 C CA . ASP A 1 85 ? 9.693 -7.337 4.356 1.00 98.00 85 ASP A CA 1
ATOM 638 C C . ASP A 1 85 ? 9.906 -5.984 5.046 1.00 98.00 85 ASP A C 1
ATOM 640 O O . ASP A 1 85 ? 11.027 -5.634 5.422 1.00 98.00 85 ASP A O 1
ATOM 644 N N . THR A 1 86 ? 8.833 -5.215 5.198 1.00 97.06 86 THR A N 1
ATOM 645 C CA . THR A 1 86 ? 8.828 -3.932 5.915 1.00 97.06 86 THR A CA 1
ATOM 646 C C . THR A 1 86 ? 8.763 -4.115 7.419 1.00 97.06 86 THR A C 1
ATOM 648 O O . THR A 1 86 ? 9.104 -3.183 8.147 1.00 97.06 86 THR A O 1
ATOM 651 N N . ARG A 1 87 ? 8.265 -5.273 7.885 1.00 94.94 87 ARG A N 1
ATOM 652 C CA . ARG A 1 87 ? 7.970 -5.562 9.297 1.00 94.94 87 ARG A CA 1
ATOM 653 C C . ARG A 1 87 ? 7.052 -4.524 9.946 1.00 94.94 87 ARG A C 1
ATOM 655 O O . ARG A 1 87 ? 6.929 -4.441 11.165 1.00 94.94 87 ARG A O 1
ATOM 662 N N . ASP A 1 88 ? 6.359 -3.733 9.133 1.00 91.94 88 ASP A N 1
ATOM 663 C CA . ASP A 1 88 ? 5.573 -2.601 9.591 1.00 91.94 88 ASP A CA 1
ATOM 664 C C . ASP A 1 88 ? 4.197 -3.015 10.107 1.00 91.94 88 ASP A C 1
ATOM 666 O O . ASP A 1 88 ? 3.355 -2.166 10.295 1.00 91.94 88 ASP A O 1
ATOM 670 N N . LEU A 1 89 ? 3.939 -4.283 10.408 1.00 90.44 89 LEU A N 1
ATOM 671 C CA . LEU A 1 89 ? 2.827 -4.689 11.275 1.00 90.44 89 LEU A CA 1
ATOM 672 C C . LEU A 1 89 ? 3.309 -5.338 12.575 1.00 90.44 89 LEU A C 1
ATOM 674 O O . LEU A 1 89 ? 2.500 -5.610 13.461 1.00 90.44 89 LEU A O 1
ATOM 678 N N . GLU A 1 90 ? 4.620 -5.524 12.734 1.00 91.00 90 GLU A N 1
ATOM 679 C CA . GLU A 1 90 ? 5.187 -6.050 13.966 1.00 91.00 90 GLU A CA 1
ATOM 680 C C . GLU A 1 90 ? 5.089 -5.014 15.098 1.00 91.00 90 GLU A C 1
ATOM 682 O O . GLU A 1 90 ? 5.477 -3.849 14.920 1.00 91.00 90 GLU A O 1
ATOM 687 N N . PRO A 1 91 ? 4.608 -5.419 16.288 1.00 84.00 91 PRO A N 1
ATOM 688 C CA . PRO A 1 91 ? 4.598 -4.554 17.458 1.00 84.00 91 PRO A CA 1
ATOM 689 C C . PRO A 1 91 ? 6.008 -4.078 17.822 1.00 84.00 91 PRO A C 1
ATOM 691 O O . PRO A 1 91 ? 6.938 -4.872 17.935 1.00 84.00 91 PRO A O 1
ATOM 694 N N . GLY A 1 92 ? 6.161 -2.772 18.040 1.00 85.00 92 GLY A N 1
ATOM 695 C CA . GLY A 1 92 ? 7.426 -2.171 18.474 1.00 85.00 92 GLY A CA 1
ATOM 696 C C . GLY A 1 92 ? 8.471 -1.974 17.372 1.00 85.00 92 GLY A C 1
ATOM 697 O O . GLY A 1 92 ? 9.505 -1.366 17.643 1.00 85.00 92 GLY A O 1
ATOM 698 N N . VAL A 1 93 ? 8.216 -2.421 16.136 1.00 88.75 93 VAL A N 1
ATOM 699 C CA . VAL A 1 93 ? 9.126 -2.165 15.012 1.00 88.75 93 VAL A CA 1
ATOM 700 C C . VAL A 1 93 ? 9.004 -0.707 14.549 1.00 88.75 93 VAL A C 1
ATOM 702 O O . VAL A 1 93 ? 7.895 -0.259 14.220 1.00 88.75 93 VAL A O 1
ATOM 705 N N . PRO A 1 94 ? 10.121 0.046 14.503 1.00 92.62 94 PRO A N 1
ATOM 706 C CA . PRO A 1 94 ? 10.113 1.459 14.145 1.00 92.62 94 PRO A CA 1
ATOM 707 C C . PRO A 1 94 ? 9.724 1.677 12.680 1.00 92.62 94 PRO A C 1
ATOM 709 O O . PRO A 1 94 ? 9.951 0.833 11.815 1.00 92.62 94 PRO A O 1
ATOM 712 N N . VAL A 1 95 ? 9.172 2.855 12.385 1.00 94.00 95 VAL A N 1
ATOM 713 C CA . VAL A 1 95 ? 8.808 3.259 11.014 1.00 94.00 95 VAL A CA 1
ATOM 714 C C . VAL A 1 95 ? 10.026 3.288 10.080 1.00 94.00 95 VAL A C 1
ATOM 716 O O . VAL A 1 95 ? 9.894 2.978 8.897 1.00 94.00 95 VAL A O 1
ATOM 719 N N . ASP A 1 96 ? 11.215 3.577 10.612 1.00 96.25 96 ASP A N 1
ATOM 720 C CA . ASP A 1 96 ? 12.473 3.616 9.860 1.00 96.25 96 ASP A CA 1
ATOM 721 C C . ASP A 1 96 ? 12.790 2.311 9.119 1.00 96.25 96 ASP A C 1
ATOM 723 O O . ASP A 1 96 ? 13.421 2.351 8.063 1.00 96.25 96 ASP A O 1
ATOM 727 N N . ASP A 1 97 ? 12.352 1.158 9.630 1.00 96.06 97 ASP A N 1
ATOM 728 C CA . ASP A 1 97 ? 12.583 -0.129 8.965 1.00 96.06 97 ASP A CA 1
ATOM 729 C C . ASP A 1 97 ? 11.792 -0.219 7.651 1.00 96.06 97 ASP A C 1
ATOM 731 O O . ASP A 1 97 ? 12.338 -0.624 6.621 1.00 96.06 97 ASP A O 1
ATOM 735 N N . ALA A 1 98 ? 10.551 0.279 7.638 1.00 96.94 98 ALA A N 1
ATOM 736 C CA . ALA A 1 98 ? 9.749 0.385 6.423 1.00 96.94 98 ALA A CA 1
ATOM 737 C C . ALA A 1 98 ? 10.349 1.393 5.429 1.00 96.94 98 ALA A C 1
ATOM 739 O O . ALA A 1 98 ? 10.382 1.128 4.226 1.00 96.94 98 ALA A O 1
ATOM 740 N N . ILE A 1 99 ? 10.875 2.525 5.918 1.00 98.25 99 ILE A N 1
ATOM 741 C CA . ILE A 1 99 ? 11.556 3.521 5.074 1.00 98.25 99 ILE A CA 1
ATOM 742 C C . ILE A 1 99 ? 12.777 2.892 4.395 1.00 98.25 99 ILE A C 1
ATOM 744 O O . ILE A 1 99 ? 12.916 3.000 3.177 1.00 98.25 99 ILE A O 1
ATOM 748 N N . LYS A 1 100 ? 13.622 2.174 5.148 1.00 98.56 100 LYS A N 1
ATOM 749 C CA . LYS A 1 100 ? 14.801 1.467 4.612 1.00 98.56 100 LYS A CA 1
ATOM 750 C C . LYS A 1 100 ? 14.420 0.381 3.608 1.00 98.56 100 LYS A C 1
ATOM 752 O O . LYS A 1 100 ? 15.122 0.203 2.615 1.00 98.56 100 LYS A O 1
ATOM 757 N N . ALA A 1 101 ? 13.324 -0.342 3.840 1.00 98.50 101 ALA A N 1
ATOM 758 C CA . ALA A 1 101 ? 12.819 -1.339 2.897 1.00 98.50 101 ALA A CA 1
ATOM 759 C C . ALA A 1 101 ? 12.444 -0.698 1.550 1.00 98.50 101 ALA A C 1
ATOM 761 O O . ALA A 1 101 ? 12.879 -1.169 0.497 1.00 98.50 101 ALA A O 1
ATOM 762 N N . VAL A 1 102 ? 11.708 0.419 1.580 1.00 98.69 102 VAL A N 1
ATOM 763 C CA . VAL A 1 102 ? 11.354 1.179 0.370 1.00 98.69 102 VAL A CA 1
ATOM 764 C C . VAL A 1 102 ? 12.595 1.781 -0.291 1.00 98.69 102 VAL A C 1
ATOM 766 O O . VAL A 1 102 ? 12.755 1.672 -1.505 1.00 98.69 102 VAL A O 1
ATOM 769 N N . GLU A 1 103 ? 13.515 2.355 0.482 1.00 98.44 103 GLU A N 1
ATOM 770 C CA . GLU A 1 103 ? 14.774 2.897 -0.034 1.00 98.44 103 GLU A CA 1
ATOM 771 C C . GLU A 1 103 ? 15.609 1.817 -0.733 1.00 98.44 103 GLU A C 1
ATOM 773 O O . GLU A 1 103 ? 16.116 2.041 -1.829 1.00 98.44 103 GLU A O 1
ATOM 778 N N . LYS A 1 104 ? 15.687 0.608 -0.166 1.00 98.75 104 LYS A N 1
ATOM 779 C CA . LYS A 1 104 ? 16.374 -0.531 -0.781 1.00 98.75 104 LYS A CA 1
ATOM 780 C C . LYS A 1 104 ? 15.721 -0.968 -2.092 1.00 98.75 104 LYS A C 1
ATOM 782 O O . LYS A 1 104 ? 16.439 -1.234 -3.058 1.00 98.75 104 LYS A O 1
ATOM 787 N N . LEU A 1 105 ? 14.388 -1.015 -2.156 1.00 98.81 105 LEU A N 1
ATOM 788 C CA . LEU A 1 105 ? 13.670 -1.299 -3.404 1.00 98.81 105 LEU A CA 1
ATOM 789 C C . LEU A 1 105 ? 13.997 -0.262 -4.488 1.00 98.81 105 LEU A C 1
ATOM 791 O O . LEU A 1 105 ? 14.264 -0.623 -5.631 1.00 98.81 105 LEU A O 1
ATOM 795 N N . ILE A 1 106 ? 14.022 1.022 -4.127 1.00 98.62 106 ILE A N 1
ATOM 796 C CA . ILE A 1 106 ? 14.271 2.113 -5.075 1.00 98.62 106 ILE A CA 1
ATOM 797 C C . ILE A 1 106 ? 15.740 2.160 -5.511 1.00 98.62 106 ILE A C 1
ATOM 799 O O . ILE A 1 106 ? 16.009 2.256 -6.703 1.00 98.62 106 ILE A O 1
ATOM 803 N N . LEU A 1 107 ? 16.681 2.121 -4.566 1.00 98.38 107 LEU A N 1
ATOM 804 C CA . LEU A 1 107 ? 18.094 2.429 -4.817 1.00 98.38 107 LEU A CA 1
ATOM 805 C C . LEU A 1 107 ? 18.956 1.208 -5.124 1.00 98.38 107 LEU A C 1
ATOM 807 O O . LEU A 1 107 ? 19.947 1.341 -5.830 1.00 98.38 107 LEU A O 1
ATOM 811 N N . GLN A 1 108 ? 18.633 0.042 -4.560 1.00 98.31 108 GLN A N 1
ATOM 812 C CA . GLN A 1 108 ? 19.456 -1.163 -4.728 1.00 98.31 108 GLN A CA 1
ATOM 813 C C . GLN A 1 108 ? 18.825 -2.158 -5.695 1.00 98.31 108 GLN A C 1
ATOM 815 O O . GLN A 1 108 ? 19.533 -2.823 -6.442 1.00 98.31 108 GLN A O 1
ATOM 820 N N . LYS A 1 109 ? 17.496 -2.302 -5.655 1.00 98.31 109 LYS A N 1
ATOM 821 C CA . LYS A 1 109 ? 16.761 -3.179 -6.579 1.00 98.31 109 LYS A CA 1
ATOM 822 C C . LYS A 1 109 ? 16.353 -2.474 -7.868 1.00 98.31 109 LYS A C 1
ATOM 824 O O . LYS A 1 109 ? 16.022 -3.155 -8.838 1.00 98.31 109 LYS A O 1
ATOM 829 N N . GLU A 1 110 ? 16.414 -1.141 -7.872 1.00 97.94 110 GLU A N 1
ATOM 830 C CA . GLU A 1 110 ? 16.096 -0.289 -9.020 1.00 97.94 110 GLU A CA 1
ATOM 831 C C . GLU A 1 110 ? 14.738 -0.654 -9.629 1.00 97.94 110 GLU A C 1
ATOM 833 O O . GLU A 1 110 ? 14.599 -0.819 -10.839 1.00 97.94 110 GLU A O 1
ATOM 838 N N . VAL A 1 111 ? 13.733 -0.852 -8.768 1.00 98.69 111 VAL A N 1
ATOM 839 C CA . VAL A 1 111 ? 12.377 -1.184 -9.224 1.00 98.69 111 VAL A CA 1
ATOM 840 C C . VAL A 1 111 ? 11.774 -0.008 -9.980 1.00 98.69 111 VAL A C 1
ATOM 842 O O . VAL A 1 111 ? 11.992 1.141 -9.598 1.00 98.69 111 VAL A O 1
ATOM 845 N N . ASP A 1 112 ? 10.981 -0.261 -11.014 1.00 98.38 112 ASP A N 1
ATOM 846 C CA . ASP A 1 112 ? 10.321 0.765 -11.824 1.00 98.38 112 ASP A CA 1
ATOM 847 C C . ASP A 1 112 ? 9.130 1.384 -11.083 1.00 98.38 112 ASP A C 1
ATOM 849 O O . ASP A 1 112 ? 9.013 2.613 -11.012 1.00 98.38 112 ASP A O 1
ATOM 853 N N . PHE A 1 113 ? 8.312 0.538 -10.453 1.00 98.56 113 PHE A N 1
ATOM 854 C CA . PHE A 1 113 ? 7.099 0.912 -9.720 1.00 98.56 113 PHE A CA 1
ATOM 855 C C . PHE A 1 113 ? 7.055 0.230 -8.357 1.00 98.56 113 PHE A C 1
ATOM 857 O O . PHE A 1 113 ? 7.596 -0.861 -8.185 1.00 98.56 113 PHE A O 1
ATOM 864 N N . LEU A 1 114 ? 6.377 0.854 -7.397 1.00 98.75 114 LEU A N 1
ATOM 865 C CA . LEU A 1 114 ? 6.024 0.219 -6.131 1.00 98.75 114 LEU A CA 1
ATOM 866 C C . LEU A 1 114 ? 4.543 -0.166 -6.141 1.00 98.75 114 LEU A C 1
ATOM 868 O O . LEU A 1 114 ? 3.694 0.632 -6.540 1.00 98.75 114 LEU A O 1
ATOM 872 N N . VAL A 1 115 ? 4.240 -1.385 -5.705 1.00 98.38 115 VAL A N 1
ATOM 873 C CA . VAL A 1 115 ? 2.878 -1.924 -5.595 1.00 98.38 115 VAL A CA 1
ATOM 874 C C . VAL A 1 115 ? 2.784 -2.718 -4.297 1.00 98.38 115 VAL A C 1
ATOM 876 O O . VAL A 1 115 ? 3.669 -3.517 -4.007 1.00 98.38 115 VAL A O 1
ATOM 879 N N . GLY A 1 116 ? 1.726 -2.519 -3.514 1.00 97.25 116 GLY A N 1
ATOM 880 C CA . GLY A 1 116 ? 1.568 -3.195 -2.225 1.00 97.25 116 GLY A CA 1
ATOM 881 C C . GLY A 1 116 ? 1.471 -2.210 -1.071 1.00 97.25 116 GLY A C 1
ATOM 882 O O . GLY A 1 116 ? 0.498 -1.465 -0.993 1.00 97.25 116 GLY A O 1
ATOM 883 N N . GLY A 1 117 ? 2.437 -2.252 -0.154 1.00 95.25 117 GLY A N 1
ATOM 884 C CA . GLY A 1 117 ? 2.503 -1.382 1.020 1.00 95.25 117 GLY A CA 1
ATOM 885 C C . GLY A 1 117 ? 3.430 -0.164 0.842 1.00 95.25 117 GLY A C 1
ATOM 886 O O . GLY A 1 117 ? 3.640 0.289 -0.289 1.00 95.25 117 GLY A O 1
ATOM 887 N N . PRO A 1 118 ? 4.013 0.379 1.935 1.00 96.19 118 PRO A N 1
ATOM 888 C CA . PRO A 1 118 ? 3.931 -0.119 3.318 1.00 96.19 118 PRO A CA 1
ATOM 889 C C . PRO A 1 118 ? 2.493 -0.182 3.854 1.00 96.19 118 PRO A C 1
ATOM 891 O O . PRO A 1 118 ? 1.639 0.583 3.414 1.00 96.19 118 PRO A O 1
ATOM 894 N N . VAL A 1 119 ? 2.208 -1.110 4.769 1.00 94.31 119 VAL A N 1
ATOM 895 C CA . VAL A 1 119 ? 0.835 -1.436 5.190 1.00 94.31 119 VAL A CA 1
ATOM 896 C C . VAL A 1 119 ? 0.331 -0.499 6.294 1.00 94.31 119 VAL A C 1
ATOM 898 O O . VAL A 1 119 ? -0.828 -0.061 6.268 1.00 94.31 119 VAL A O 1
ATOM 901 N N . ARG A 1 120 ? 1.182 -0.166 7.274 1.00 92.56 120 ARG A N 1
ATOM 902 C CA . ARG A 1 120 ? 0.861 0.787 8.345 1.00 92.56 120 ARG A CA 1
ATOM 903 C C . ARG A 1 120 ? 0.739 2.189 7.762 1.00 92.56 120 ARG A C 1
ATOM 905 O O . ARG A 1 120 ? 1.578 2.644 6.985 1.00 92.56 120 ARG A O 1
ATOM 912 N N . SER A 1 121 ? -0.307 2.910 8.167 1.00 93.75 121 SER A N 1
ATOM 913 C CA . SER A 1 121 ? -0.614 4.227 7.591 1.00 93.75 121 SER A CA 1
ATOM 914 C C . SER A 1 121 ? 0.493 5.248 7.854 1.00 93.75 121 SER A C 1
ATOM 916 O O . SER A 1 121 ? 0.804 6.053 6.982 1.00 93.75 121 SER A O 1
ATOM 918 N N . GLU A 1 122 ? 1.108 5.213 9.034 1.00 92.75 122 GLU A N 1
ATOM 919 C CA . GLU A 1 122 ? 2.229 6.079 9.387 1.00 92.75 122 GLU A CA 1
ATOM 920 C C . GLU A 1 122 ? 3.495 5.760 8.582 1.00 92.75 122 GLU A C 1
ATOM 922 O O . GLU A 1 122 ? 4.205 6.684 8.195 1.00 92.75 122 GLU A O 1
ATOM 927 N N . ALA A 1 123 ? 3.740 4.487 8.252 1.00 95.94 123 ALA A N 1
ATOM 928 C CA . ALA A 1 123 ? 4.857 4.094 7.398 1.00 95.94 123 ALA A CA 1
ATOM 929 C C . ALA A 1 123 ? 4.636 4.549 5.950 1.00 95.94 123 ALA A C 1
ATOM 931 O O . ALA A 1 123 ? 5.530 5.129 5.337 1.00 95.94 123 ALA A O 1
ATOM 932 N N . ALA A 1 124 ? 3.420 4.374 5.428 1.00 97.06 124 ALA A N 1
ATOM 933 C CA . ALA A 1 124 ? 3.053 4.851 4.099 1.00 97.06 124 ALA A CA 1
ATOM 934 C C . ALA A 1 124 ? 3.133 6.384 3.971 1.00 97.06 124 ALA A C 1
ATOM 936 O O . ALA A 1 124 ? 3.577 6.893 2.943 1.00 97.06 124 ALA A O 1
ATOM 937 N N . LEU A 1 125 ? 2.742 7.129 5.011 1.00 97.62 125 LEU A N 1
ATOM 938 C CA . LEU A 1 125 ? 2.909 8.586 5.065 1.00 97.62 125 LEU A CA 1
ATOM 939 C C . LEU A 1 125 ? 4.389 8.991 5.119 1.00 97.62 125 LEU A C 1
ATOM 941 O O . LEU A 1 125 ? 4.792 9.928 4.432 1.00 97.62 125 LEU A O 1
ATOM 945 N N . ALA A 1 126 ? 5.205 8.275 5.896 1.00 97.81 126 ALA A N 1
ATOM 946 C CA . ALA A 1 126 ? 6.618 8.598 6.078 1.00 97.81 126 ALA A CA 1
ATOM 947 C C . ALA A 1 126 ? 7.451 8.446 4.794 1.00 97.81 126 ALA A C 1
ATOM 949 O O . ALA A 1 126 ? 8.448 9.145 4.621 1.00 97.81 126 ALA A O 1
ATOM 950 N N . VAL A 1 127 ? 7.039 7.580 3.862 1.00 98.25 127 VAL A N 1
ATOM 951 C CA . VAL A 1 127 ? 7.766 7.384 2.597 1.00 98.25 127 VAL A CA 1
ATOM 952 C C . VAL A 1 127 ? 7.382 8.380 1.497 1.00 98.25 127 VAL A C 1
ATOM 954 O O . VAL A 1 127 ? 8.043 8.398 0.464 1.00 98.25 127 VAL A O 1
ATOM 957 N N . LEU A 1 128 ? 6.380 9.250 1.685 1.00 98.50 128 LEU A N 1
ATOM 958 C CA . LEU A 1 128 ? 5.929 10.189 0.641 1.00 98.50 128 LEU A CA 1
ATOM 959 C C . LEU A 1 128 ? 7.046 11.117 0.134 1.00 98.50 128 LEU A C 1
ATOM 961 O O . LEU A 1 128 ? 7.181 11.332 -1.074 1.00 98.50 128 LEU A O 1
ATOM 965 N N . ASP A 1 129 ? 7.883 11.636 1.035 1.00 98.12 129 ASP A N 1
ATOM 966 C CA . ASP A 1 129 ? 9.023 12.482 0.660 1.00 98.12 129 ASP A CA 1
ATOM 967 C C . ASP A 1 129 ? 10.090 11.700 -0.119 1.00 98.12 129 ASP A C 1
ATOM 969 O O . ASP A 1 129 ? 10.671 12.229 -1.071 1.00 98.12 129 ASP A O 1
ATOM 973 N N . LEU A 1 130 ? 10.306 10.427 0.229 1.00 98.06 130 LEU A N 1
ATOM 974 C CA . LEU A 1 130 ? 11.210 9.531 -0.491 1.00 98.06 130 LEU A CA 1
ATOM 975 C C . LEU A 1 130 ? 10.690 9.248 -1.910 1.00 98.06 130 LEU A C 1
ATOM 977 O O . LEU A 1 130 ? 11.456 9.331 -2.874 1.00 98.06 130 LEU A O 1
ATOM 981 N N . LEU A 1 131 ? 9.385 8.988 -2.057 1.00 98.56 131 LEU A N 1
ATOM 982 C CA . LEU A 1 131 ? 8.744 8.803 -3.362 1.00 98.56 131 LEU A CA 1
ATOM 983 C C . LEU A 1 131 ? 8.899 10.047 -4.240 1.00 98.56 131 LEU A C 1
ATOM 985 O O . LEU A 1 131 ? 9.285 9.928 -5.401 1.00 98.56 131 LEU A O 1
ATOM 989 N N . ASN A 1 132 ? 8.669 11.241 -3.686 1.00 98.44 132 ASN A N 1
ATOM 990 C CA . ASN A 1 132 ? 8.869 12.501 -4.401 1.00 98.44 132 ASN A CA 1
ATOM 991 C C . ASN A 1 132 ? 10.330 12.692 -4.836 1.00 98.44 132 ASN A C 1
ATOM 993 O O . ASN A 1 132 ? 10.597 12.974 -6.005 1.00 98.44 132 ASN A O 1
ATOM 997 N N . LYS A 1 133 ? 11.282 12.490 -3.914 1.00 98.31 133 LYS A N 1
ATOM 998 C CA . LYS A 1 133 ? 12.723 12.643 -4.171 1.00 98.31 133 LYS A CA 1
ATOM 999 C C . LYS A 1 133 ? 13.185 11.795 -5.357 1.00 98.31 133 LYS A C 1
ATOM 1001 O O . LYS A 1 133 ? 13.948 12.276 -6.191 1.00 98.31 133 LYS A O 1
ATOM 1006 N N . HIS A 1 134 ? 12.702 10.558 -5.444 1.00 98.38 134 HIS A N 1
ATOM 1007 C CA . HIS A 1 134 ? 13.075 9.615 -6.500 1.00 98.38 134 HIS A CA 1
ATOM 1008 C C . HIS A 1 134 ? 12.066 9.541 -7.651 1.00 98.38 134 HIS A C 1
ATOM 1010 O O . HIS A 1 134 ? 12.229 8.708 -8.541 1.00 98.38 134 HIS A O 1
ATOM 1016 N N . LYS A 1 135 ? 11.034 10.399 -7.648 1.00 98.25 135 LYS A N 1
ATOM 1017 C CA . LYS A 1 135 ? 9.923 10.390 -8.616 1.00 98.25 135 LYS A CA 1
ATOM 1018 C C . LYS A 1 135 ? 9.319 8.990 -8.795 1.00 98.25 135 LYS A C 1
ATOM 1020 O O . LYS A 1 135 ? 8.971 8.582 -9.903 1.00 98.25 135 LYS A O 1
ATOM 1025 N N . LYS A 1 136 ? 9.261 8.222 -7.705 1.00 98.56 136 LYS A N 1
ATOM 1026 C CA . LYS A 1 136 ? 8.862 6.819 -7.725 1.00 98.56 136 LYS A CA 1
ATOM 1027 C C . LYS A 1 136 ? 7.353 6.712 -7.612 1.00 98.56 136 LYS A C 1
ATOM 1029 O O . LYS A 1 136 ? 6.789 7.043 -6.572 1.00 98.56 136 LYS A O 1
ATOM 1034 N N . VAL A 1 137 ? 6.720 6.220 -8.674 1.00 98.62 137 VAL A N 1
ATOM 1035 C CA . VAL A 1 137 ? 5.293 5.898 -8.658 1.00 98.62 137 VAL A CA 1
ATOM 1036 C C . VAL A 1 137 ? 5.054 4.725 -7.710 1.00 98.62 137 VAL A C 1
ATOM 1038 O O . VAL A 1 137 ? 5.670 3.667 -7.858 1.00 98.62 137 VAL A O 1
ATOM 1041 N N . SER A 1 138 ? 4.164 4.933 -6.744 1.00 98.50 138 SER A N 1
ATOM 1042 C CA . SER A 1 138 ? 3.747 3.943 -5.758 1.00 98.50 138 SER A CA 1
ATOM 1043 C C . SER A 1 138 ? 2.233 3.834 -5.733 1.00 98.50 138 SER A C 1
ATOM 1045 O O . SER A 1 138 ? 1.542 4.848 -5.630 1.00 98.50 138 SER A O 1
ATOM 1047 N N . ILE A 1 139 ? 1.726 2.609 -5.818 1.00 98.31 139 ILE A N 1
ATOM 1048 C CA . ILE A 1 139 ? 0.306 2.302 -5.691 1.00 98.31 139 ILE A CA 1
ATOM 1049 C C . ILE A 1 139 ? 0.139 1.423 -4.462 1.00 98.31 139 ILE A C 1
ATOM 1051 O O . ILE A 1 139 ? 0.467 0.236 -4.476 1.00 98.31 139 ILE A O 1
ATOM 1055 N N . VAL A 1 140 ? -0.408 2.003 -3.400 1.00 97.19 140 VAL A N 1
ATOM 1056 C CA . VAL A 1 140 ? -0.771 1.226 -2.223 1.00 97.19 140 VAL A CA 1
ATOM 1057 C C . VAL A 1 140 ? -2.015 0.396 -2.535 1.00 97.19 140 VAL A C 1
ATOM 1059 O O . VAL A 1 140 ? -3.075 0.937 -2.871 1.00 97.19 140 VAL A O 1
ATOM 1062 N N . THR A 1 141 ? -1.886 -0.922 -2.423 1.00 95.44 141 THR A N 1
ATOM 1063 C CA . THR A 1 141 ? -2.950 -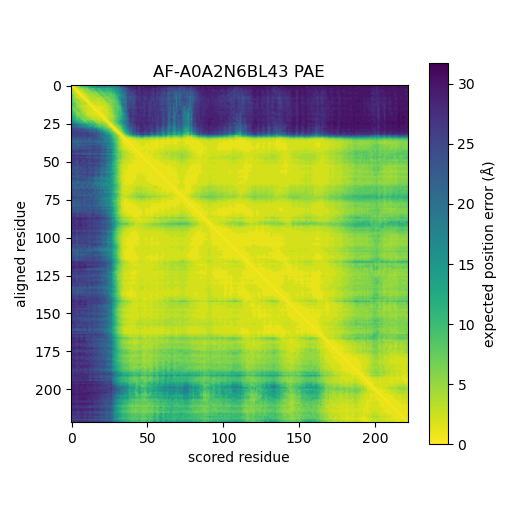1.898 -2.704 1.00 95.44 141 THR A CA 1
ATOM 1064 C C . THR A 1 141 ? -3.394 -2.671 -1.466 1.00 95.44 141 THR A C 1
ATOM 1066 O O . THR A 1 141 ? -4.431 -3.326 -1.506 1.00 95.44 141 THR A O 1
ATOM 1069 N N . THR A 1 142 ? -2.650 -2.577 -0.361 1.00 94.38 142 THR A N 1
ATOM 1070 C CA . THR A 1 142 ? -2.959 -3.231 0.916 1.00 94.38 142 THR A CA 1
ATOM 1071 C C . THR A 1 142 ? -2.744 -2.264 2.080 1.00 94.38 142 THR A C 1
ATOM 1073 O O . THR A 1 142 ? -1.810 -1.462 2.082 1.00 94.38 142 THR A O 1
ATOM 1076 N N . GLY A 1 143 ? -3.634 -2.314 3.072 1.00 90.44 143 GLY A N 1
ATOM 1077 C CA . GLY A 1 143 ? -3.593 -1.433 4.239 1.00 90.44 143 GLY A CA 1
ATOM 1078 C C . GLY A 1 143 ? -3.838 0.050 3.935 1.00 90.44 143 GLY A C 1
ATOM 1079 O O . GLY A 1 143 ? -4.622 0.412 3.057 1.00 90.44 143 GLY A O 1
ATOM 1080 N N . VAL A 1 144 ? -3.188 0.911 4.727 1.00 92.88 144 VAL A N 1
ATOM 1081 C CA . VAL A 1 144 ? -3.262 2.386 4.651 1.00 92.88 144 VAL A CA 1
ATOM 1082 C C . VAL A 1 144 ? -4.700 2.922 4.675 1.00 92.88 144 VAL A C 1
ATOM 1084 O O . VAL A 1 144 ? -5.165 3.637 3.788 1.00 92.88 144 VAL A O 1
ATOM 1087 N N . LEU A 1 145 ? -5.417 2.596 5.750 1.00 91.00 145 LEU A N 1
ATOM 1088 C CA . LEU A 1 145 ? -6.819 2.987 5.932 1.00 91.00 145 LEU A CA 1
ATOM 1089 C C . LEU A 1 145 ? -6.999 4.426 6.444 1.00 91.00 145 LEU A C 1
ATOM 1091 O O . LEU A 1 145 ? -8.129 4.907 6.540 1.00 91.00 145 LEU A O 1
ATOM 1095 N N . SER A 1 146 ? -5.913 5.122 6.799 1.00 91.06 146 SER A N 1
ATOM 1096 C CA . SER A 1 146 ? -6.000 6.487 7.321 1.00 91.06 146 SER A CA 1
ATOM 1097 C C . SER A 1 146 ? -6.471 7.479 6.250 1.00 91.06 146 SER A C 1
ATOM 1099 O O . SER A 1 146 ? -5.893 7.535 5.155 1.00 91.06 146 SER A O 1
ATOM 1101 N N . PRO A 1 147 ? -7.439 8.362 6.565 1.00 91.56 147 PRO A N 1
ATOM 1102 C CA . PRO A 1 147 ? -7.819 9.432 5.658 1.00 91.56 147 PRO A CA 1
ATOM 1103 C C . PRO A 1 147 ? -6.691 10.440 5.415 1.00 91.56 147 PRO A C 1
ATOM 1105 O O . PRO A 1 147 ? -6.702 11.145 4.411 1.00 91.56 147 PRO A O 1
ATOM 1108 N N . ALA A 1 148 ? -5.713 10.512 6.323 1.00 94.69 148 ALA A N 1
ATOM 1109 C CA . ALA A 1 148 ? -4.587 11.427 6.191 1.00 94.69 148 ALA A CA 1
ATOM 1110 C C . ALA A 1 148 ? -3.794 11.178 4.901 1.00 94.69 148 ALA A C 1
ATOM 1112 O O . ALA A 1 148 ? -3.351 12.136 4.291 1.00 94.69 148 ALA A O 1
ATOM 1113 N N . TYR A 1 149 ? -3.690 9.929 4.433 1.00 96.50 149 TYR A N 1
ATOM 1114 C CA . TYR A 1 149 ? -2.889 9.599 3.251 1.00 96.50 149 TYR A CA 1
ATOM 1115 C C . TYR A 1 149 ? -3.314 10.394 2.010 1.00 96.50 149 TYR A C 1
ATOM 1117 O O . TYR A 1 149 ? -2.538 11.166 1.452 1.00 96.50 149 TYR A O 1
ATOM 1125 N N . HIS A 1 150 ? -4.581 10.273 1.614 1.00 94.69 150 HIS A N 1
ATOM 1126 C CA . HIS A 1 150 ? -5.090 10.971 0.434 1.00 94.69 150 HIS A CA 1
ATOM 1127 C C . HIS A 1 150 ? -5.288 12.474 0.671 1.00 94.69 150 HIS A C 1
ATOM 1129 O O . HIS A 1 150 ? -5.161 13.244 -0.275 1.00 94.69 150 HIS A O 1
ATOM 1135 N N . LYS A 1 151 ? -5.557 12.908 1.912 1.00 96.62 151 LYS A N 1
ATOM 1136 C CA . LYS A 1 151 ? -5.629 14.337 2.255 1.00 96.62 151 LYS A CA 1
ATOM 1137 C C . LYS A 1 151 ? -4.275 15.022 2.094 1.00 96.62 151 LYS A C 1
ATOM 1139 O O . LYS A 1 151 ? -4.191 16.014 1.383 1.00 96.62 151 LYS A O 1
ATOM 1144 N N . THR A 1 152 ? -3.213 14.443 2.657 1.00 97.62 152 THR A N 1
ATOM 1145 C CA . THR A 1 152 ? -1.844 14.955 2.527 1.00 97.62 152 THR A CA 1
ATOM 1146 C C . THR A 1 152 ? -1.412 15.031 1.065 1.00 97.62 152 THR A C 1
ATOM 1148 O O . THR A 1 152 ? -0.812 16.030 0.666 1.00 97.62 152 THR A O 1
ATOM 1151 N N . ILE A 1 153 ? -1.750 14.020 0.253 1.00 97.69 153 ILE A N 1
ATOM 1152 C CA . ILE A 1 153 ? -1.478 14.035 -1.191 1.00 97.69 153 ILE A CA 1
ATOM 1153 C C . ILE A 1 153 ? -2.271 15.149 -1.882 1.00 97.69 153 ILE A C 1
ATOM 1155 O O . ILE A 1 153 ? -1.682 15.910 -2.638 1.00 97.69 153 ILE A O 1
ATOM 1159 N N . ALA A 1 154 ? -3.572 15.287 -1.618 1.00 97.62 154 ALA A N 1
ATOM 1160 C CA . ALA A 1 154 ? -4.406 16.310 -2.253 1.00 97.62 154 ALA A CA 1
ATOM 1161 C C . ALA A 1 154 ? -3.964 17.742 -1.901 1.00 97.62 154 ALA A C 1
ATOM 1163 O O . ALA A 1 154 ? -3.887 18.596 -2.779 1.00 97.62 154 ALA A O 1
ATOM 1164 N N . GLU A 1 155 ? -3.628 17.992 -0.635 1.00 98.38 155 GLU A N 1
ATOM 1165 C CA . GLU A 1 155 ? -3.144 19.289 -0.145 1.00 98.38 155 GLU A CA 1
ATOM 1166 C C . GLU A 1 155 ? -1.759 19.653 -0.704 1.00 98.38 155 GLU A C 1
ATOM 1168 O O . GLU A 1 155 ? -1.437 20.832 -0.823 1.00 98.38 155 GLU A O 1
ATOM 1173 N N . ASN A 1 156 ? -0.943 18.659 -1.074 1.00 98.00 156 ASN A N 1
ATOM 1174 C CA . ASN A 1 156 ? 0.430 18.848 -1.551 1.00 98.00 156 ASN A CA 1
ATOM 1175 C C . ASN A 1 156 ? 0.657 18.134 -2.894 1.00 98.00 156 ASN A C 1
ATOM 1177 O O . ASN A 1 156 ? 1.680 17.471 -3.092 1.00 98.00 156 ASN A O 1
ATOM 1181 N N . TYR A 1 157 ? -0.307 18.244 -3.811 1.00 97.94 157 TYR A N 1
ATOM 1182 C CA . TYR A 1 157 ? -0.375 17.385 -4.995 1.00 97.94 157 TYR A CA 1
ATOM 1183 C C . TYR A 1 157 ? 0.891 17.424 -5.851 1.00 97.94 157 TYR A C 1
ATOM 1185 O O . TYR A 1 157 ? 1.441 16.374 -6.169 1.00 97.94 157 TYR A O 1
ATOM 1193 N N . ASP A 1 158 ? 1.431 18.606 -6.153 1.00 98.00 158 ASP A N 1
ATOM 1194 C CA . ASP A 1 158 ? 2.638 18.717 -6.985 1.00 98.00 158 ASP A CA 1
ATOM 1195 C C . ASP A 1 158 ? 3.850 17.984 -6.397 1.00 98.00 158 ASP A C 1
ATOM 1197 O O . ASP A 1 158 ? 4.672 17.447 -7.148 1.00 98.00 158 ASP A O 1
ATOM 1201 N N . LYS A 1 159 ? 3.926 17.923 -5.062 1.00 98.00 159 LYS A N 1
ATOM 1202 C CA . LYS A 1 159 ? 4.965 17.213 -4.316 1.00 98.00 159 LYS A CA 1
ATOM 1203 C C . LYS A 1 159 ? 4.692 15.708 -4.275 1.00 98.00 159 LYS A C 1
ATOM 1205 O O . LYS A 1 159 ? 5.614 14.921 -4.441 1.00 98.00 159 LYS A O 1
ATOM 1210 N N . TYR A 1 160 ? 3.446 15.284 -4.071 1.00 98.31 160 TYR A N 1
ATOM 1211 C CA . TYR A 1 160 ? 3.111 13.877 -3.811 1.00 98.31 160 TYR A CA 1
ATOM 1212 C C . TYR A 1 160 ? 2.352 13.160 -4.935 1.00 98.31 160 TYR A C 1
ATOM 1214 O O . TYR A 1 160 ? 1.885 12.044 -4.734 1.00 98.31 160 TYR A O 1
ATOM 1222 N N . LYS A 1 161 ? 2.308 13.721 -6.148 1.00 98.06 161 LYS A N 1
ATOM 1223 C CA . LYS A 1 161 ? 1.652 13.152 -7.348 1.00 98.06 161 LYS A CA 1
ATOM 1224 C C . LYS A 1 161 ? 2.117 11.760 -7.794 1.00 98.06 161 LYS A C 1
ATOM 1226 O O . LYS A 1 161 ? 1.553 11.207 -8.730 1.00 98.06 161 LYS A O 1
ATOM 1231 N N . TYR A 1 162 ? 3.165 11.211 -7.184 1.00 98.50 162 TYR A N 1
ATOM 1232 C CA . TYR A 1 162 ? 3.635 9.849 -7.449 1.00 98.50 162 TYR A CA 1
ATOM 1233 C C . TYR A 1 162 ? 2.988 8.804 -6.528 1.00 98.50 162 TYR A C 1
ATOM 1235 O O . TYR A 1 162 ? 3.170 7.610 -6.749 1.00 98.50 162 TYR A O 1
ATOM 1243 N N . ALA A 1 163 ? 2.259 9.231 -5.497 1.00 98.31 163 ALA A N 1
ATOM 1244 C CA . ALA A 1 163 ? 1.619 8.356 -4.529 1.00 98.31 163 ALA A CA 1
ATOM 1245 C C . ALA A 1 163 ? 0.135 8.168 -4.865 1.00 98.31 163 ALA A C 1
ATOM 1247 O O . ALA A 1 163 ? -0.633 9.126 -4.947 1.00 98.31 163 ALA A O 1
ATOM 1248 N N . PHE A 1 164 ? -0.269 6.914 -5.023 1.00 97.88 164 PHE A N 1
ATOM 1249 C CA . PHE A 1 164 ? -1.632 6.502 -5.324 1.00 97.88 164 PHE A CA 1
ATOM 1250 C C . PHE A 1 164 ? -2.073 5.432 -4.332 1.00 97.88 164 PHE A C 1
ATOM 1252 O O . PHE A 1 164 ? -1.257 4.735 -3.729 1.00 97.88 164 PHE A O 1
ATOM 1259 N N . ARG A 1 165 ? -3.386 5.258 -4.198 1.00 94.38 165 ARG A N 1
ATOM 1260 C CA . ARG A 1 165 ? -3.958 4.110 -3.497 1.00 94.38 165 ARG A CA 1
ATOM 1261 C C . ARG A 1 165 ? -5.158 3.569 -4.252 1.00 94.38 165 ARG A C 1
ATOM 1263 O O . ARG A 1 165 ? -5.912 4.338 -4.846 1.00 94.38 165 ARG A O 1
ATOM 1270 N N . ILE A 1 166 ? -5.351 2.265 -4.145 1.00 94.25 166 ILE A N 1
ATOM 1271 C CA . ILE A 1 166 ? -6.609 1.593 -4.486 1.00 94.25 166 ILE A CA 1
ATOM 1272 C C . ILE A 1 166 ? -7.254 0.947 -3.254 1.00 94.25 166 ILE A C 1
ATOM 1274 O O . ILE A 1 166 ? -8.381 0.466 -3.336 1.00 94.25 166 ILE A O 1
ATOM 1278 N N . SER A 1 167 ? -6.566 0.964 -2.107 1.00 87.06 167 SER A N 1
ATOM 1279 C CA . SER A 1 167 ? -7.152 0.590 -0.827 1.00 87.06 167 SER A CA 1
ATOM 1280 C C . SER A 1 167 ? -8.195 1.619 -0.372 1.00 87.06 167 SER A C 1
ATOM 1282 O O . SER A 1 167 ? -8.089 2.824 -0.638 1.00 87.06 167 SER A O 1
ATOM 1284 N N . ASN A 1 168 ? -9.232 1.127 0.308 1.00 88.12 168 ASN A N 1
ATOM 1285 C CA . ASN A 1 168 ? -10.275 1.970 0.882 1.00 88.12 168 ASN A CA 1
ATOM 1286 C C . ASN A 1 168 ? -9.770 2.677 2.162 1.00 88.12 168 ASN A C 1
ATOM 1288 O O . ASN A 1 168 ? -8.662 2.437 2.634 1.00 88.12 168 ASN A O 1
ATOM 1292 N N . GLU A 1 169 ? -10.565 3.580 2.732 1.00 90.88 169 GLU A N 1
ATOM 1293 C CA . GLU A 1 169 ? -10.246 4.280 3.979 1.00 90.88 169 GLU A CA 1
ATOM 1294 C C . GLU A 1 169 ? -11.360 4.161 5.007 1.00 90.88 169 GLU A C 1
ATOM 1296 O O . GLU A 1 169 ? -12.521 3.956 4.656 1.00 90.88 169 GLU A O 1
ATOM 1301 N N . ILE A 1 170 ? -10.993 4.277 6.282 1.00 86.00 170 ILE A N 1
ATOM 1302 C CA . ILE A 1 170 ? -11.854 3.898 7.402 1.00 86.00 170 ILE A CA 1
ATOM 1303 C C . ILE A 1 170 ? -13.196 4.640 7.429 1.00 86.00 170 ILE A C 1
ATOM 1305 O O . ILE A 1 170 ? -14.213 4.033 7.743 1.00 86.00 170 ILE A O 1
ATOM 1309 N N . VAL A 1 171 ? -13.247 5.925 7.071 1.00 86.81 171 VAL A N 1
ATOM 1310 C CA . VAL A 1 171 ? -14.497 6.698 7.075 1.00 86.81 171 VAL A CA 1
ATOM 1311 C C . VAL A 1 171 ? -15.425 6.211 5.966 1.00 86.81 171 VAL A C 1
ATOM 1313 O O . VAL A 1 171 ? -16.602 5.977 6.223 1.00 86.81 171 VAL A O 1
ATOM 1316 N N . ASN A 1 172 ? -14.913 6.013 4.755 1.00 89.31 172 ASN A N 1
ATOM 1317 C CA . ASN A 1 172 ? -15.673 5.491 3.628 1.00 89.31 172 ASN A CA 1
ATOM 1318 C C . ASN A 1 172 ? -16.139 4.051 3.874 1.00 89.31 172 ASN A C 1
ATOM 1320 O O . ASN A 1 172 ? -17.292 3.758 3.575 1.00 89.31 172 ASN A O 1
ATOM 1324 N N . ILE A 1 173 ? -15.305 3.191 4.474 1.00 89.38 173 ILE A N 1
ATOM 1325 C CA . ILE A 1 173 ? -15.709 1.840 4.905 1.00 89.38 173 ILE A CA 1
ATOM 1326 C C . ILE A 1 173 ? -16.892 1.938 5.873 1.00 89.38 173 ILE A C 1
ATOM 1328 O O . ILE A 1 173 ? -17.930 1.315 5.664 1.00 89.38 173 ILE A O 1
ATOM 1332 N N . ILE A 1 174 ? -16.788 2.774 6.908 1.00 86.44 174 ILE A N 1
ATO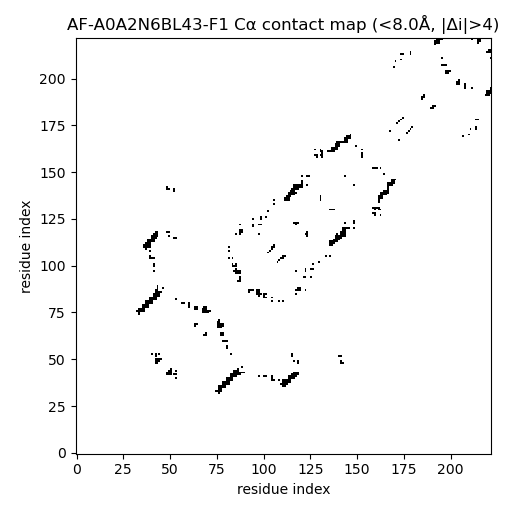M 1333 C CA . ILE A 1 174 ? -17.860 2.907 7.898 1.00 86.44 174 ILE A CA 1
ATOM 1334 C C . ILE A 1 174 ? -19.139 3.428 7.240 1.00 86.44 174 ILE A C 1
ATOM 1336 O O . ILE A 1 174 ? -20.192 2.808 7.352 1.00 86.44 174 ILE A O 1
ATOM 1340 N N . VAL A 1 175 ? -19.056 4.549 6.525 1.00 87.38 175 VAL A N 1
ATOM 1341 C CA . VAL A 1 175 ? -20.234 5.254 6.006 1.00 87.38 175 VAL A CA 1
ATOM 1342 C C . VAL A 1 175 ? -20.890 4.517 4.841 1.00 87.38 175 VAL A C 1
ATOM 1344 O O . VAL A 1 175 ? -22.115 4.494 4.768 1.00 87.38 175 VAL A O 1
ATOM 1347 N N . LYS A 1 176 ? -20.111 3.946 3.916 1.00 88.88 176 LYS A N 1
ATOM 1348 C CA . LYS A 1 176 ? -20.652 3.360 2.679 1.00 88.88 176 LYS A CA 1
ATOM 1349 C C . LYS A 1 176 ? -20.784 1.846 2.703 1.00 88.88 176 LYS A C 1
ATOM 1351 O O . LYS A 1 176 ? -21.498 1.320 1.857 1.00 88.88 176 LYS A O 1
ATOM 1356 N N . GLU A 1 177 ? -20.124 1.155 3.626 1.00 90.19 177 GLU A N 1
ATOM 1357 C CA . GLU A 1 177 ? -20.174 -0.310 3.694 1.00 90.19 177 GLU A CA 1
ATOM 1358 C C . GLU A 1 177 ? -20.823 -0.774 4.999 1.00 90.19 177 GLU A C 1
ATOM 1360 O O . GLU A 1 177 ? -21.821 -1.489 4.962 1.00 90.19 177 GLU A O 1
ATOM 1365 N N . MET A 1 178 ? -20.331 -0.319 6.156 1.00 91.00 178 MET A N 1
ATOM 1366 C CA . MET A 1 178 ? -20.843 -0.791 7.450 1.00 91.00 178 MET A CA 1
ATOM 1367 C C . MET A 1 178 ? -22.240 -0.247 7.770 1.00 91.00 178 MET A C 1
ATOM 1369 O O . MET A 1 178 ? -23.122 -1.015 8.151 1.00 91.00 178 MET A O 1
ATOM 1373 N N . MET A 1 179 ? -22.470 1.062 7.617 1.00 91.19 179 MET A N 1
ATOM 1374 C CA . MET A 1 179 ? -23.761 1.676 7.955 1.00 91.19 179 MET A CA 1
ATOM 1375 C C . MET A 1 179 ? -24.940 1.085 7.164 1.00 91.19 179 MET A C 1
ATOM 1377 O O . MET A 1 179 ? -25.934 0.742 7.803 1.00 91.19 179 MET A O 1
ATOM 1381 N N . PRO A 1 180 ? -24.846 0.851 5.837 1.00 94.19 180 PRO A N 1
ATOM 1382 C CA . PRO A 1 180 ? -25.912 0.173 5.098 1.00 94.19 180 PRO A CA 1
ATOM 1383 C C . PRO A 1 180 ? -26.222 -1.236 5.611 1.00 94.19 180 PRO A C 1
ATOM 1385 O O . PRO A 1 180 ? -27.379 -1.650 5.610 1.00 94.19 180 PRO A O 1
ATOM 1388 N N . VAL A 1 181 ? -25.211 -1.976 6.081 1.00 93.69 181 VAL A N 1
ATOM 1389 C CA . VAL A 1 181 ? -25.420 -3.301 6.686 1.00 93.69 181 VAL A CA 1
ATOM 1390 C C . VAL A 1 181 ? -26.190 -3.178 8.002 1.00 93.69 181 VAL A C 1
ATOM 1392 O O . VAL A 1 181 ? -27.154 -3.913 8.214 1.00 93.69 181 VAL A O 1
ATOM 1395 N N . PHE A 1 182 ? -25.825 -2.221 8.860 1.00 93.94 182 PHE A N 1
ATOM 1396 C CA . PHE A 1 182 ? -26.558 -1.960 10.100 1.00 93.94 182 PHE A CA 1
ATOM 1397 C C . PHE A 1 182 ? -28.001 -1.512 9.842 1.00 93.94 182 PHE A C 1
ATOM 1399 O O . PHE A 1 182 ? -28.921 -2.022 10.479 1.00 93.94 182 PHE A O 1
ATOM 1406 N N . GLU A 1 183 ? -28.226 -0.599 8.895 1.00 94.25 183 GLU A N 1
ATOM 1407 C CA . GLU A 1 183 ? -29.571 -0.156 8.505 1.00 94.25 183 GLU A CA 1
ATOM 1408 C C . GLU A 1 183 ? -30.410 -1.313 7.961 1.00 94.25 183 GLU A C 1
ATOM 1410 O O . GLU A 1 183 ? -31.575 -1.461 8.331 1.00 94.25 183 GLU A O 1
ATOM 1415 N N . LYS A 1 184 ? -29.809 -2.188 7.147 1.00 95.94 184 LYS A N 1
ATOM 1416 C CA . LYS A 1 184 ? -30.475 -3.396 6.660 1.00 95.94 184 LYS A CA 1
ATOM 1417 C C . LYS A 1 184 ? -30.881 -4.315 7.813 1.00 95.94 184 LYS A C 1
ATOM 1419 O O . LYS A 1 184 ? -32.017 -4.771 7.843 1.00 95.94 184 LYS A O 1
ATOM 1424 N N . PHE A 1 185 ? -30.002 -4.550 8.788 1.00 95.69 185 PHE A N 1
ATOM 1425 C CA . PHE A 1 185 ? -30.340 -5.363 9.963 1.00 95.69 185 PHE A CA 1
ATOM 1426 C C . PHE A 1 185 ? -31.413 -4.732 10.852 1.00 95.69 185 PHE A C 1
ATOM 1428 O O . PHE A 1 185 ? -32.264 -5.455 11.374 1.00 95.69 185 PHE A O 1
ATOM 1435 N N . ARG A 1 186 ? -31.425 -3.403 10.992 1.00 95.25 186 ARG A N 1
ATOM 1436 C CA . ARG A 1 186 ? -32.517 -2.700 11.669 1.00 95.25 186 ARG A CA 1
ATOM 1437 C C . ARG A 1 186 ? -33.845 -2.933 10.950 1.00 95.25 186 ARG A C 1
ATOM 1439 O O . ARG A 1 186 ? -34.818 -3.304 11.595 1.00 95.25 186 ARG A O 1
ATOM 1446 N N . ASN A 1 187 ? -33.879 -2.751 9.633 1.00 96.56 187 ASN A N 1
ATOM 1447 C CA . ASN A 1 187 ? -35.110 -2.849 8.847 1.00 96.56 187 ASN A CA 1
ATOM 1448 C C . ASN A 1 187 ? -35.649 -4.282 8.766 1.00 96.56 187 ASN A C 1
ATOM 1450 O O . ASN A 1 187 ? -36.853 -4.489 8.880 1.00 96.56 187 ASN A O 1
ATOM 1454 N N . ASP A 1 188 ? -34.764 -5.263 8.588 1.00 97.94 188 ASP A N 1
ATOM 1455 C CA . ASP A 1 188 ? -35.163 -6.658 8.395 1.00 97.94 188 ASP A CA 1
ATOM 1456 C C . ASP A 1 188 ? -35.499 -7.364 9.715 1.00 97.94 188 ASP A C 1
ATOM 1458 O O . ASP A 1 188 ? -36.346 -8.257 9.740 1.00 97.94 188 ASP A O 1
ATOM 1462 N N . PHE A 1 189 ? -34.822 -6.995 10.809 1.00 97.38 189 PHE A N 1
ATOM 1463 C CA . PHE A 1 189 ? -34.845 -7.767 12.058 1.00 97.38 189 PHE A CA 1
ATOM 1464 C C . PHE A 1 189 ? -35.116 -6.933 13.318 1.00 97.38 189 PHE A C 1
ATOM 1466 O O . PHE A 1 189 ? -35.157 -7.494 14.411 1.00 97.38 189 PHE A O 1
ATOM 1473 N N . GLY A 1 190 ? -35.280 -5.611 13.210 1.00 96.25 190 GLY A N 1
ATOM 1474 C CA . GLY A 1 190 ? -35.488 -4.733 14.369 1.00 96.25 190 GLY A CA 1
ATOM 1475 C C . GLY A 1 190 ? -34.267 -4.621 15.290 1.00 96.25 190 GLY A C 1
ATOM 1476 O O . GLY A 1 190 ? -34.408 -4.332 16.477 1.00 96.25 190 GLY A O 1
ATOM 1477 N N . LEU A 1 191 ? -33.059 -4.892 14.779 1.00 96.00 191 LEU A N 1
ATOM 1478 C CA . LEU A 1 191 ? -31.827 -4.835 15.568 1.00 96.00 191 LEU A CA 1
ATOM 1479 C C . LEU A 1 191 ? -31.316 -3.392 15.672 1.00 96.00 191 LEU A C 1
ATOM 1481 O O . LEU A 1 191 ? -30.763 -2.844 14.722 1.00 96.00 191 LEU A O 1
ATOM 1485 N N . GLU A 1 192 ? -31.487 -2.784 16.845 1.00 95.19 192 GLU A N 1
ATOM 1486 C CA . GLU A 1 192 ? -31.138 -1.375 17.097 1.00 95.19 192 GLU A CA 1
ATOM 1487 C C . GLU A 1 192 ? -30.030 -1.176 18.137 1.00 95.19 192 GLU A C 1
ATOM 1489 O O . GLU A 1 192 ? -29.535 -0.060 18.298 1.00 95.19 192 GLU A O 1
ATOM 1494 N N . ARG A 1 193 ? -29.622 -2.245 18.832 1.00 96.19 193 ARG A N 1
ATOM 1495 C CA . ARG A 1 193 ? -28.545 -2.216 19.827 1.00 96.19 193 ARG A CA 1
ATOM 1496 C C . ARG A 1 193 ? -27.269 -2.835 19.267 1.00 96.19 193 ARG A C 1
ATOM 1498 O O . ARG A 1 193 ? -27.299 -3.971 18.800 1.00 96.19 193 ARG A O 1
ATOM 1505 N N . VAL A 1 194 ? -26.156 -2.115 19.356 1.00 95.00 194 VAL A N 1
ATOM 1506 C CA . VAL A 1 194 ? -24.847 -2.543 18.853 1.00 95.00 194 VAL A CA 1
ATOM 1507 C C . VAL A 1 194 ? -23.834 -2.509 19.989 1.00 95.00 194 VAL A C 1
ATOM 1509 O O . VAL A 1 194 ? -23.747 -1.522 20.693 1.00 95.00 194 VAL A O 1
ATOM 1512 N N . HIS A 1 195 ? -23.032 -3.559 20.151 1.00 95.19 195 HIS A N 1
ATOM 1513 C CA . HIS A 1 195 ? -21.894 -3.546 21.072 1.00 95.19 195 HIS A CA 1
ATOM 1514 C C . HIS A 1 195 ? -20.593 -3.558 20.273 1.00 95.19 195 HIS A C 1
ATOM 1516 O O . HIS A 1 195 ? -20.412 -4.400 19.393 1.00 95.19 195 HIS A O 1
ATOM 1522 N N . ILE A 1 196 ? -19.687 -2.628 20.574 1.00 93.06 196 ILE A N 1
ATOM 1523 C CA . ILE A 1 196 ? -18.412 -2.486 19.866 1.00 93.06 196 ILE A CA 1
ATOM 1524 C C . ILE A 1 196 ? -17.303 -3.136 20.692 1.00 93.06 196 ILE A C 1
ATOM 1526 O O . ILE A 1 196 ? -17.044 -2.750 21.829 1.00 93.06 196 ILE A O 1
ATOM 1530 N N . MET A 1 197 ? -16.615 -4.105 20.091 1.00 94.62 197 MET A N 1
ATOM 1531 C CA . MET A 1 197 ? -15.419 -4.730 20.647 1.00 94.62 197 MET A CA 1
ATOM 1532 C C . MET A 1 197 ? -14.249 -4.462 19.706 1.00 94.62 197 MET A C 1
ATOM 1534 O O . MET A 1 197 ? -14.313 -4.781 18.520 1.00 94.62 197 MET A O 1
ATOM 1538 N N . VAL A 1 198 ? -13.184 -3.861 20.230 1.00 85.88 198 VAL A N 1
ATOM 1539 C CA . VAL A 1 198 ? -11.989 -3.503 19.459 1.00 85.88 198 VAL A CA 1
ATOM 1540 C C . VAL A 1 198 ? -10.775 -4.248 19.983 1.00 85.88 198 VAL A C 1
ATOM 1542 O O . VAL A 1 198 ? -10.667 -4.529 21.175 1.00 85.88 198 VAL A O 1
ATOM 1545 N N . GLN A 1 199 ? -9.836 -4.542 19.088 1.00 78.06 199 GLN A N 1
ATOM 1546 C CA . GLN A 1 199 ? -8.512 -5.002 19.487 1.00 78.06 199 GLN A CA 1
ATOM 1547 C C . GLN A 1 199 ? -7.792 -3.911 20.292 1.00 78.06 199 GLN A C 1
ATOM 1549 O O . GLN A 1 199 ? -7.988 -2.717 20.043 1.00 78.06 199 GLN A O 1
ATOM 1554 N N . ASP A 1 200 ? -6.919 -4.314 21.219 1.00 78.75 200 ASP A N 1
ATOM 1555 C CA . ASP A 1 200 ? -6.193 -3.384 22.083 1.00 78.75 200 ASP A CA 1
ATOM 1556 C C . ASP A 1 200 ? -4.994 -2.700 21.400 1.00 78.75 200 ASP A C 1
ATOM 1558 O O . ASP A 1 200 ? -3.843 -2.819 21.808 1.00 78.75 200 ASP A O 1
ATOM 1562 N N . VAL A 1 201 ? -5.268 -1.994 20.304 1.00 63.81 201 VAL A N 1
ATOM 1563 C CA . VAL A 1 201 ? -4.278 -1.263 19.505 1.00 63.81 201 VAL A CA 1
ATOM 1564 C C . VAL A 1 201 ? -4.832 0.096 19.090 1.00 63.81 201 VAL A C 1
ATOM 1566 O O . VAL A 1 201 ? -6.037 0.264 18.892 1.00 63.81 201 VAL A O 1
ATOM 1569 N N . ALA A 1 202 ? -3.951 1.089 18.939 1.00 68.62 202 ALA A N 1
ATOM 1570 C CA . ALA A 1 202 ? -4.347 2.485 18.743 1.00 68.62 202 ALA A CA 1
ATOM 1571 C C . ALA A 1 202 ? -5.293 2.691 17.544 1.00 68.62 202 ALA A C 1
ATOM 1573 O O . ALA A 1 202 ? -6.303 3.387 17.669 1.00 68.62 202 ALA A O 1
ATOM 1574 N N . HIS A 1 203 ? -5.019 2.050 16.400 1.00 69.69 203 HIS A N 1
ATOM 1575 C CA . HIS A 1 203 ? -5.875 2.182 15.217 1.00 69.69 203 HIS A CA 1
ATOM 1576 C C . HIS A 1 203 ? -7.276 1.585 15.436 1.00 69.69 203 HIS A C 1
ATOM 1578 O O . HIS A 1 203 ? -8.260 2.130 14.936 1.00 69.69 203 HIS A O 1
ATOM 1584 N N . ALA A 1 204 ? -7.386 0.478 16.178 1.00 76.56 204 ALA A N 1
ATOM 1585 C CA . ALA A 1 204 ? -8.647 -0.222 16.399 1.00 76.56 204 ALA A CA 1
ATOM 1586 C C . ALA A 1 204 ? -9.507 0.546 17.402 1.00 76.56 204 ALA A C 1
ATOM 1588 O O . ALA A 1 204 ? -10.680 0.779 17.125 1.00 76.56 204 ALA A O 1
ATOM 1589 N N . ARG A 1 205 ? -8.902 1.051 18.487 1.00 83.62 205 ARG A N 1
ATOM 1590 C CA . ARG A 1 205 ? -9.566 1.964 19.430 1.00 83.62 205 ARG A CA 1
ATOM 1591 C C . ARG A 1 205 ? -10.123 3.195 18.710 1.00 83.62 205 ARG A C 1
ATOM 1593 O O . ARG A 1 205 ? -11.309 3.486 18.828 1.00 83.62 205 ARG A O 1
ATOM 1600 N N . LYS A 1 206 ? -9.309 3.853 17.870 1.00 81.38 206 LYS A N 1
ATOM 1601 C CA . LYS A 1 206 ? -9.763 5.024 17.105 1.00 81.38 206 LYS A CA 1
ATOM 1602 C C . LYS A 1 206 ? -10.882 4.689 16.122 1.00 81.38 206 LYS A C 1
ATOM 1604 O O . LYS A 1 206 ? -11.811 5.475 15.967 1.00 81.38 206 LYS A O 1
ATOM 1609 N N . SER A 1 207 ? -10.807 3.531 15.469 1.00 81.50 207 SER A N 1
ATOM 1610 C CA . SER A 1 207 ? -11.869 3.069 14.570 1.00 81.50 207 SER A CA 1
ATOM 1611 C C . SER A 1 207 ? -13.171 2.819 15.335 1.00 81.50 207 SER A C 1
ATOM 1613 O O . SER A 1 207 ? -14.221 3.253 14.873 1.00 81.50 207 SER A O 1
ATOM 1615 N N . GLY A 1 208 ? -13.103 2.215 16.527 1.00 88.88 208 GLY A N 1
ATOM 1616 C CA . GLY A 1 208 ? -14.254 2.008 17.411 1.00 88.88 208 GLY A CA 1
ATOM 1617 C C . GLY A 1 208 ? -14.957 3.309 17.790 1.00 88.88 208 GLY A C 1
ATOM 1618 O O . GLY A 1 208 ? -16.162 3.414 17.590 1.00 88.88 208 GLY A O 1
ATOM 1619 N N . GLU A 1 209 ? -14.205 4.329 18.219 1.00 90.19 209 GLU A N 1
ATOM 1620 C CA . GLU A 1 209 ? -14.752 5.667 18.518 1.00 90.19 209 GLU A CA 1
ATOM 1621 C C . GLU A 1 209 ? -15.479 6.283 17.309 1.00 90.19 209 GLU A C 1
ATOM 1623 O O . GLU A 1 209 ? -16.514 6.940 17.440 1.00 90.19 209 GLU A O 1
ATOM 1628 N N . VAL A 1 210 ? -14.928 6.100 16.103 1.00 87.75 210 VAL A N 1
ATOM 1629 C CA . VAL A 1 210 ? -15.537 6.621 14.873 1.00 87.75 210 VAL A CA 1
ATOM 1630 C C . VAL A 1 210 ? -16.824 5.859 14.553 1.00 87.75 210 VAL A C 1
ATOM 1632 O O . VAL A 1 210 ? -17.833 6.498 14.257 1.00 87.75 210 VAL A O 1
ATOM 1635 N N . VAL A 1 211 ? -16.818 4.525 14.651 1.00 90.44 211 VAL A N 1
ATOM 1636 C CA . VAL A 1 211 ? -18.007 3.680 14.443 1.00 90.44 211 VAL A CA 1
ATOM 1637 C C . VAL A 1 211 ? -19.114 4.043 15.433 1.00 90.44 211 VAL A C 1
ATOM 1639 O O . VAL A 1 211 ? -20.237 4.298 15.002 1.00 90.44 211 VAL A O 1
ATOM 1642 N N . GLU A 1 212 ? -18.796 4.143 16.726 1.00 92.69 212 GLU A N 1
ATOM 1643 C CA . GLU A 1 212 ? -19.729 4.550 17.785 1.00 92.69 212 GLU A CA 1
ATOM 1644 C C . GLU A 1 212 ? -20.402 5.878 17.439 1.00 92.69 212 GLU A C 1
ATOM 1646 O O . GLU A 1 212 ? -21.627 5.983 17.407 1.00 92.69 212 GLU A O 1
ATOM 1651 N N . LYS A 1 213 ? -19.604 6.888 17.073 1.00 92.06 213 LYS A N 1
ATOM 1652 C CA . LYS A 1 213 ? -20.117 8.203 16.688 1.00 92.06 213 LYS A CA 1
ATOM 1653 C C . LYS A 1 213 ? -21.100 8.130 15.515 1.00 92.06 213 LYS A C 1
ATOM 1655 O O . LYS A 1 213 ? -22.112 8.835 15.529 1.00 92.06 213 LYS A O 1
ATOM 1660 N N . PHE A 1 214 ? -20.801 7.339 14.482 1.00 91.44 214 PHE A N 1
ATOM 1661 C CA . PHE A 1 214 ? -21.680 7.204 13.316 1.00 91.44 214 PHE A CA 1
ATOM 1662 C C . PHE A 1 214 ? -22.966 6.437 13.645 1.00 91.44 214 PHE A C 1
ATOM 1664 O O . PHE A 1 214 ? -24.042 6.884 13.248 1.00 91.44 214 PHE A O 1
ATOM 1671 N N . LEU A 1 215 ? -22.873 5.352 14.415 1.00 92.94 215 LEU A N 1
ATOM 1672 C CA . LEU A 1 215 ? -24.021 4.556 14.853 1.00 92.94 215 LEU A CA 1
ATOM 1673 C C . LEU A 1 215 ? -24.974 5.360 15.743 1.00 92.94 215 LEU A C 1
ATOM 1675 O O . LEU A 1 215 ? -26.172 5.414 15.460 1.00 92.94 215 LEU A O 1
ATOM 1679 N N . THR A 1 216 ? -24.446 6.055 16.753 1.00 94.06 216 THR A N 1
ATOM 1680 C CA . THR A 1 216 ? -25.237 6.921 17.639 1.00 94.06 216 THR A CA 1
ATOM 1681 C C . THR A 1 216 ? -25.924 8.034 16.847 1.00 94.06 216 THR A C 1
ATOM 1683 O O . THR A 1 216 ? -27.109 8.301 17.040 1.00 94.06 216 THR A O 1
ATOM 1686 N N . LYS A 1 217 ? -25.227 8.649 15.877 1.00 93.25 217 LYS A N 1
ATOM 1687 C CA . LYS A 1 217 ? -25.827 9.661 14.989 1.00 93.25 217 LYS A CA 1
ATOM 1688 C C . LYS A 1 217 ? -26.953 9.090 14.115 1.00 93.25 217 LYS A C 1
ATOM 1690 O O . LYS A 1 217 ? -27.891 9.816 13.798 1.00 93.25 217 LYS A O 1
ATOM 1695 N N . ALA A 1 218 ? -26.869 7.818 13.734 1.00 91.81 218 ALA A N 1
ATOM 1696 C CA . ALA A 1 218 ? -27.897 7.105 12.975 1.00 91.81 218 ALA A CA 1
ATOM 1697 C C . ALA A 1 218 ? -29.025 6.521 13.858 1.00 91.81 218 ALA A C 1
ATOM 1699 O O . ALA A 1 218 ? -29.886 5.784 13.366 1.00 91.81 218 ALA A O 1
ATOM 1700 N N . GLY A 1 219 ? -29.035 6.823 15.161 1.00 94.44 219 GLY A N 1
ATOM 1701 C CA . GLY A 1 219 ? -30.085 6.416 16.097 1.00 94.44 219 GLY A CA 1
ATOM 1702 C C . GLY A 1 219 ? -29.964 4.986 16.626 1.00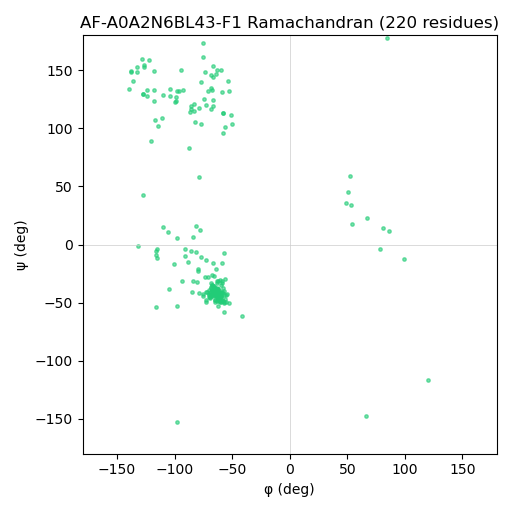 94.44 219 GLY A C 1
ATOM 1703 O O . GLY A 1 219 ? -30.934 4.473 17.171 1.00 94.44 219 GLY A O 1
ATOM 1704 N N . PHE A 1 220 ? -28.815 4.322 16.458 1.00 95.81 220 PHE A N 1
ATOM 1705 C CA . PHE A 1 220 ? -28.560 3.058 17.155 1.00 95.81 220 PHE A CA 1
ATOM 1706 C C . PHE A 1 220 ? -28.275 3.323 18.638 1.00 95.81 220 PHE A C 1
ATOM 1708 O O . PHE A 1 220 ? -27.684 4.342 18.994 1.00 95.81 220 PHE A O 1
ATOM 1715 N N . THR A 1 221 ? -28.660 2.380 19.496 1.00 96.38 221 THR A N 1
ATOM 1716 C CA . THR A 1 221 ? -28.164 2.318 20.876 1.00 96.38 221 THR A CA 1
ATOM 1717 C C . THR A 1 221 ? -26.821 1.597 20.855 1.00 96.38 221 THR A C 1
ATOM 1719 O O . THR A 1 221 ? -26.771 0.449 20.413 1.00 96.38 221 THR A O 1
ATOM 1722 N N . VAL A 1 222 ? -25.752 2.243 21.314 1.00 93.19 222 VAL A N 1
ATOM 1723 C CA . VAL A 1 222 ? -24.398 1.665 21.354 1.00 93.19 222 VAL A CA 1
ATOM 1724 C C . VAL A 1 222 ? -23.940 1.494 22.795 1.00 93.19 222 VAL A C 1
ATOM 1726 O O . VAL A 1 222 ? -24.178 2.443 23.573 1.00 93.19 222 VAL A O 1
#

Solvent-accessible surface area (backbone atoms only — not comparable to full-atom values): 12045 Å² total; per-residue (Å²): 114,83,67,58,59,55,50,52,52,51,52,52,50,50,52,51,51,51,53,52,52,54,58,66,71,63,56,77,75,78,70,74,74,48,74,57,50,32,33,20,27,29,23,22,55,94,40,70,72,13,45,53,49,52,52,53,53,51,51,52,40,51,55,41,38,73,70,56,24,51,76,58,97,85,43,56,26,33,62,43,80,49,76,35,68,20,45,48,75,48,88,90,53,60,56,63,49,31,45,51,32,47,48,42,32,50,73,74,65,58,32,66,36,36,44,32,34,46,38,34,43,68,39,42,55,66,37,42,64,57,28,42,76,67,67,35,40,31,37,28,61,30,54,39,38,50,68,61,58,63,49,55,30,64,77,37,35,93,61,29,72,38,65,47,68,76,40,65,32,54,67,56,45,42,65,72,52,49,45,57,52,50,52,49,42,28,74,77,68,68,52,48,74,50,85,91,86,61,61,100,41,73,70,37,48,54,49,47,57,52,51,51,55,53,40,48,73,71,69,34,48,109

Mean predicted aligned error: 9.42 Å

Radius of gyration: 29.06 Å; Cα contacts (8 Å, |Δi|>4): 329; chains: 1; bounding box: 66×57×93 Å